Protein AF-A0A6A4Z6D9-F1 (afdb_monomer)

InterPro domains:
  IPR019026 Peptidase M64, IgA [PF09471] (122-211)
  IPR024079 Metallopeptidase, catalytic domain superfamily [G3DSA:3.40.390.10] (116-236)

Sequence (236 aa):
MLATAVLAAASGAALALDTYSTKVLRHTVLETCDLIQPLGLTQLHRGIQSPTDTLEESVPRQNKLSLAEIELNEPVGTQVFVQVFGGSEAAVATRLASLCPNGVRHKNLREAPAAAATIRKIVDSGDPKNRIDVVFMGDGYTASEQTRFFDDIQRLTNDMFTGNTFAQYLPLFNVWAAHVPSAQSGIGVGGQPRDTAFGLYRDGTELRGVYTTKPDVARSVCAQTGPNACDFPSLI

Mean predicted aligned error: 10.11 Å

Radius of gyration: 22.33 Å; Cα contacts (8 Å, |Δi|>4): 469; chains: 1; bounding box: 52×80×51 Å

Solvent-accessible surface area (backbone atoms only — not comparable to full-atom values): 13252 Å² total; per-residue (Å²): 137,86,82,81,82,78,81,79,79,78,80,72,76,77,74,83,71,62,21,24,32,33,29,31,42,34,28,70,83,78,58,43,26,35,51,74,40,73,79,41,83,47,66,70,49,90,89,46,86,42,54,73,30,68,49,78,49,76,44,60,55,81,81,68,92,43,71,66,57,54,71,64,61,68,64,85,57,44,40,27,38,37,38,36,34,9,27,27,68,66,36,31,51,54,51,49,45,71,76,23,79,81,43,74,41,77,62,79,66,64,81,41,77,64,62,78,58,55,73,46,76,79,37,86,49,72,62,37,74,78,35,48,18,36,29,40,32,52,47,13,36,26,70,91,36,50,68,59,52,54,53,51,51,52,50,52,52,45,68,60,36,72,42,86,88,38,39,86,50,47,68,45,31,29,35,34,41,38,43,37,64,11,85,33,74,48,68,16,51,65,65,41,57,40,67,27,62,32,23,37,20,16,63,48,94,60,91,84,58,79,45,64,78,31,62,55,42,51,52,44,42,37,56,70,68,39,85,59,34,50,73,42,73,40,80,86

Foldseek 3Di:
DDDDDDPDPPPPPLDQQWKWKFKWWAQPVVLATEGDGDIDTEARDPQERDQQDKDKDKDWDPDDPDPVSVVVVDDTRSIIMIMMMGSHSVNRVVVVCVSRVVDYHHDCPPLDPAQDKDKDWLADLDDLNQAAAAEEEEKQQAPVCVVVQVVVQNVVVCVQQVDPPCVVVSSRYIYMYIYGHFPHHDFAECCATDRMQFRWYYNHPDPPDIDTPRVSNQVSSLPVVDPSNRNHRDYD

Nearest PDB structures (foldseek):
  4df9-assembly3_F  TM=5.358E-01  e=1.462E-10  Bacteroides fragilis NCTC 9343
  4df9-assembly2_D  TM=4.986E-01  e=2.002E-10  Bacteroides fragilis NCTC 9343
  3p1v-assembly1_B  TM=4.874E-01  e=3.754E-10  Bacteroides ovatus ATCC 8483
  3p1v-assembly1_A  TM=4.875E-01  e=5.830E-10  Bacteroides ovatus ATCC 8483
  4df9-assembly3_E  TM=4.887E-01  e=4.828E-10  Bacteroides fragilis NCTC 9343

Structure (mmCIF, N/CA/C/O backbone):
data_AF-A0A6A4Z6D9-F1
#
_entry.id   AF-A0A6A4Z6D9-F1
#
loop_
_atom_site.group_PDB
_atom_site.id
_atom_site.type_symbol
_atom_site.label_atom_id
_atom_site.label_alt_id
_atom_site.label_comp_id
_atom_site.label_asym_id
_atom_site.label_entity_id
_atom_site.label_seq_id
_atom_site.pdbx_PDB_ins_code
_atom_site.Cartn_x
_atom_site.Cartn_y
_atom_site.Cartn_z
_atom_site.occupancy
_atom_site.B_iso_or_equiv
_atom_site.auth_seq_id
_atom_site.auth_comp_id
_atom_site.auth_asym_id
_atom_site.auth_atom_id
_atom_site.pdbx_PDB_model_num
ATOM 1 N N . MET A 1 1 ? 32.628 51.984 -27.069 1.00 38.22 1 MET A N 1
ATOM 2 C CA . MET A 1 1 ? 31.542 51.092 -27.525 1.00 38.22 1 MET A CA 1
ATOM 3 C C . MET A 1 1 ? 31.651 49.810 -26.707 1.00 38.22 1 MET A C 1
ATOM 5 O O . MET A 1 1 ? 32.463 48.959 -27.035 1.00 38.22 1 MET A O 1
ATOM 9 N N . LEU A 1 2 ? 30.968 49.744 -25.560 1.00 30.84 2 LEU A N 1
ATOM 10 C CA . LEU A 1 2 ? 30.912 48.532 -24.737 1.00 30.84 2 LEU A CA 1
ATOM 11 C C . LEU A 1 2 ? 29.797 47.638 -25.288 1.00 30.84 2 LEU A C 1
ATOM 13 O O . LEU A 1 2 ? 28.653 48.078 -25.359 1.00 30.84 2 LEU A O 1
ATOM 17 N N . ALA A 1 3 ? 30.137 46.417 -25.696 1.00 32.66 3 ALA A N 1
ATOM 18 C CA . ALA A 1 3 ? 29.166 45.397 -26.068 1.00 32.66 3 ALA A CA 1
ATOM 19 C C . ALA A 1 3 ? 28.799 44.592 -24.815 1.00 32.66 3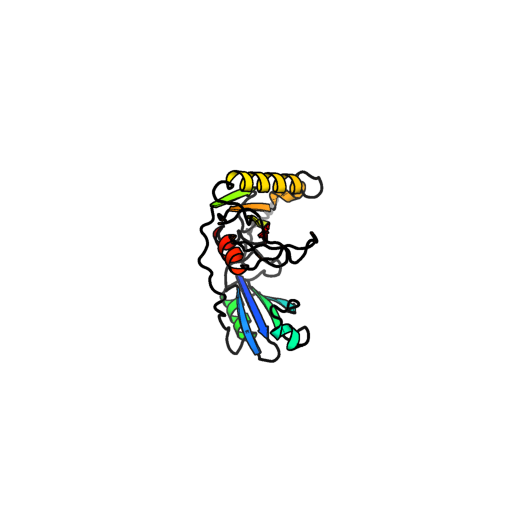 ALA A C 1
ATOM 21 O O . ALA A 1 3 ? 29.617 43.855 -24.267 1.00 32.66 3 ALA A O 1
ATOM 22 N N . THR A 1 4 ? 27.572 44.777 -24.341 1.00 31.62 4 THR A N 1
ATOM 23 C CA . THR A 1 4 ? 26.985 44.028 -23.231 1.00 31.62 4 THR A CA 1
ATOM 24 C C . THR A 1 4 ? 26.555 42.656 -23.747 1.00 31.62 4 THR A C 1
ATOM 26 O O . THR A 1 4 ? 25.636 42.559 -24.557 1.00 31.62 4 THR A O 1
ATOM 29 N N . ALA A 1 5 ? 27.223 41.588 -23.307 1.00 31.56 5 ALA A N 1
ATOM 30 C CA . ALA A 1 5 ? 26.787 40.223 -23.574 1.00 31.56 5 ALA A CA 1
ATOM 31 C C . ALA A 1 5 ? 25.631 39.877 -22.624 1.00 31.56 5 ALA A C 1
ATOM 33 O O . ALA A 1 5 ? 25.824 39.734 -21.418 1.00 31.56 5 ALA A O 1
ATOM 34 N N . VAL A 1 6 ? 24.420 39.773 -23.167 1.00 31.39 6 VAL A N 1
ATOM 35 C CA . VAL A 1 6 ? 23.255 39.250 -22.449 1.00 31.39 6 VAL A CA 1
ATOM 36 C C . VAL A 1 6 ? 23.346 37.725 -22.485 1.00 31.39 6 VAL A C 1
ATOM 38 O O . VAL A 1 6 ? 23.109 37.112 -23.524 1.00 31.39 6 VAL A O 1
ATOM 41 N N . LEU A 1 7 ? 23.712 37.103 -21.360 1.00 30.42 7 LEU A N 1
ATOM 42 C CA . LEU A 1 7 ? 23.521 35.666 -21.167 1.00 30.42 7 LEU A CA 1
ATOM 43 C C . LEU A 1 7 ? 22.026 35.417 -20.939 1.00 30.42 7 LEU A C 1
ATOM 45 O O . LEU A 1 7 ? 21.498 35.680 -19.859 1.00 30.42 7 LEU A O 1
ATOM 49 N N . ALA A 1 8 ? 21.337 34.915 -21.959 1.00 30.44 8 ALA A N 1
ATOM 50 C CA . ALA A 1 8 ? 20.013 34.340 -21.790 1.00 30.44 8 ALA A CA 1
ATOM 51 C C . ALA A 1 8 ? 20.165 32.987 -21.077 1.00 30.44 8 ALA A C 1
ATOM 53 O O . ALA A 1 8 ? 20.584 31.999 -21.679 1.00 30.44 8 ALA A O 1
ATOM 54 N N . ALA A 1 9 ? 19.853 32.945 -19.782 1.00 32.44 9 ALA A N 1
ATOM 55 C CA . ALA A 1 9 ? 19.652 31.692 -19.071 1.00 32.44 9 ALA A CA 1
ATOM 56 C C . ALA A 1 9 ? 18.355 31.060 -19.595 1.00 32.44 9 ALA A C 1
ATOM 58 O O . ALA A 1 9 ? 17.258 31.477 -19.229 1.00 32.44 9 ALA A O 1
ATOM 59 N N . ALA A 1 10 ? 18.480 30.083 -20.492 1.00 35.00 10 ALA A N 1
ATOM 60 C CA . ALA A 1 10 ? 17.364 29.232 -20.868 1.00 35.00 10 ALA A CA 1
ATOM 61 C C . ALA A 1 10 ? 17.011 28.356 -19.658 1.00 35.00 10 ALA A C 1
ATOM 63 O O . ALA A 1 10 ? 17.674 27.359 -19.376 1.00 35.00 10 ALA A O 1
ATOM 64 N N . SER A 1 11 ? 15.976 28.749 -18.920 1.00 39.06 11 SER A N 1
ATOM 65 C CA . SER A 1 11 ? 15.302 27.907 -17.939 1.00 39.06 11 SER A CA 1
ATOM 66 C C . SER A 1 11 ? 14.547 26.800 -18.676 1.00 39.06 11 SER A C 1
ATOM 68 O O . SER A 1 11 ? 13.340 26.870 -18.896 1.00 39.06 11 SER A O 1
ATOM 70 N N . GLY A 1 12 ? 15.274 25.763 -19.089 1.00 35.41 12 GLY A N 1
ATOM 71 C CA . GLY A 1 12 ? 14.667 24.493 -19.454 1.00 35.41 12 GLY A CA 1
ATOM 72 C C . GLY A 1 12 ? 14.055 23.890 -18.197 1.00 35.41 12 GLY A C 1
ATOM 73 O O . GLY A 1 12 ? 14.769 23.312 -17.381 1.00 35.41 12 GLY A O 1
ATOM 74 N N . ALA A 1 13 ? 12.747 24.056 -18.010 1.00 37.19 13 ALA A N 1
ATOM 75 C CA . ALA A 1 13 ? 12.005 23.225 -17.078 1.00 37.19 13 ALA A CA 1
ATOM 76 C C . ALA A 1 13 ? 12.203 21.775 -17.538 1.00 37.19 13 ALA A C 1
ATOM 78 O O . ALA A 1 13 ? 11.710 21.391 -18.599 1.00 37.19 13 ALA A O 1
ATOM 79 N N . ALA A 1 14 ? 12.990 20.998 -16.793 1.00 45.53 14 ALA A N 1
ATOM 80 C CA . ALA A 1 14 ? 13.060 19.562 -16.995 1.00 45.53 14 ALA A CA 1
ATOM 81 C C . ALA A 1 14 ? 11.639 19.033 -16.783 1.00 45.53 14 ALA A C 1
ATOM 83 O O . ALA A 1 14 ? 11.125 19.058 -15.665 1.00 45.53 14 ALA A O 1
ATOM 84 N N . LEU A 1 15 ? 10.968 18.654 -17.871 1.00 51.88 15 LEU A N 1
ATOM 85 C CA . LEU A 1 15 ? 9.691 17.963 -17.785 1.00 51.88 15 LEU A CA 1
ATOM 86 C C . LEU A 1 15 ? 9.939 16.709 -16.947 1.00 51.88 15 LEU A C 1
ATOM 88 O O . LEU A 1 15 ? 10.826 15.920 -17.273 1.00 51.88 15 LEU A O 1
ATOM 92 N N . ALA A 1 16 ? 9.215 16.579 -15.835 1.00 61.75 16 ALA A N 1
ATOM 93 C CA . ALA A 1 16 ? 9.283 15.389 -15.004 1.00 61.75 16 ALA A CA 1
ATOM 94 C C . ALA A 1 16 ? 8.925 14.188 -15.887 1.00 61.75 16 ALA A C 1
ATOM 96 O O . ALA A 1 16 ? 7.825 14.120 -16.431 1.00 61.75 16 ALA A O 1
ATOM 97 N N . LEU A 1 17 ? 9.894 13.301 -16.100 1.00 80.81 17 LEU A N 1
ATOM 98 C CA . LEU A 1 17 ? 9.706 12.102 -16.898 1.00 80.81 17 LEU A CA 1
ATOM 99 C C . LEU A 1 17 ? 8.892 11.106 -16.072 1.00 80.81 17 LEU A C 1
ATOM 101 O O . LEU A 1 17 ? 9.345 10.684 -15.009 1.00 80.81 17 LEU A O 1
ATOM 105 N N . ASP A 1 18 ? 7.712 10.727 -16.554 1.00 87.38 18 ASP A N 1
ATOM 106 C CA . ASP A 1 18 ? 6.917 9.686 -15.907 1.00 87.38 18 ASP A CA 1
ATOM 107 C C . ASP A 1 18 ? 7.710 8.372 -15.850 1.00 87.38 18 ASP A C 1
ATOM 109 O O . ASP A 1 18 ? 8.374 7.971 -16.808 1.00 87.38 18 ASP A O 1
ATOM 113 N N . THR A 1 19 ? 7.635 7.692 -14.709 1.00 90.75 19 THR A N 1
ATOM 114 C CA . THR A 1 19 ? 8.230 6.367 -14.537 1.00 90.75 19 THR A CA 1
ATOM 115 C C . THR A 1 19 ? 7.128 5.321 -14.587 1.00 90.75 19 THR A C 1
ATOM 117 O O . THR A 1 19 ? 6.104 5.433 -13.913 1.00 90.75 19 THR A O 1
ATOM 120 N N . TYR A 1 20 ? 7.360 4.278 -15.371 1.00 93.12 20 TYR A N 1
ATOM 121 C CA . TYR A 1 20 ? 6.483 3.123 -15.488 1.00 93.12 20 TYR A CA 1
ATOM 122 C C . TYR A 1 20 ? 7.151 1.925 -14.844 1.00 93.12 20 TYR A C 1
ATOM 124 O O . TYR A 1 20 ? 8.378 1.802 -14.868 1.00 93.12 20 TYR A O 1
ATOM 132 N N . SER A 1 21 ? 6.356 1.023 -14.276 1.00 94.19 21 SER A N 1
ATOM 133 C CA . SER A 1 21 ? 6.906 -0.227 -13.780 1.00 94.19 21 SER A CA 1
ATOM 134 C C . SER A 1 21 ? 5.942 -1.397 -13.849 1.00 94.19 21 SER A C 1
ATOM 136 O O . SER A 1 21 ? 4.729 -1.227 -13.937 1.00 94.19 21 SER A O 1
ATOM 138 N N . THR A 1 22 ? 6.512 -2.596 -13.816 1.00 94.12 22 THR A N 1
ATOM 139 C CA . THR A 1 22 ? 5.798 -3.871 -13.742 1.00 94.12 22 THR A CA 1
ATOM 140 C C . THR A 1 22 ? 6.577 -4.818 -12.839 1.00 94.12 22 THR A C 1
ATOM 142 O O . THR A 1 22 ? 7.812 -4.787 -12.814 1.00 94.12 22 THR A O 1
ATOM 145 N N . LYS A 1 23 ? 5.865 -5.695 -12.125 1.00 93.38 23 LYS A N 1
ATOM 146 C CA . LYS A 1 23 ? 6.481 -6.697 -11.247 1.00 93.38 23 LYS A CA 1
ATOM 147 C C . LYS A 1 23 ? 6.094 -8.097 -11.657 1.00 93.38 23 LYS A C 1
ATOM 149 O O . LYS A 1 23 ? 4.905 -8.394 -11.786 1.00 93.38 23 LYS A O 1
ATOM 154 N N . VAL A 1 24 ? 7.081 -8.978 -11.756 1.00 93.56 24 VAL A N 1
ATOM 155 C CA . VAL A 1 24 ? 6.861 -10.407 -11.984 1.00 93.56 24 VAL A CA 1
ATOM 156 C C . VAL A 1 24 ? 7.601 -11.257 -10.963 1.00 93.56 24 VAL A C 1
ATOM 158 O O . VAL A 1 24 ? 8.667 -10.892 -10.470 1.00 93.56 24 VAL A O 1
ATOM 161 N N . LEU A 1 25 ? 7.032 -12.414 -10.649 1.00 91.81 25 LEU A N 1
ATOM 162 C CA . LEU A 1 25 ? 7.731 -13.498 -9.981 1.00 91.81 25 LEU A CA 1
ATOM 163 C C . LEU A 1 25 ? 8.282 -14.425 -11.062 1.00 91.81 25 LEU A C 1
ATOM 165 O O . LEU A 1 25 ? 7.522 -15.126 -11.730 1.00 91.81 25 LEU A O 1
ATOM 169 N N . ARG A 1 26 ? 9.600 -14.414 -11.242 1.00 91.75 26 ARG A N 1
ATOM 170 C CA . ARG A 1 26 ? 10.301 -15.257 -12.208 1.00 91.75 26 ARG A CA 1
ATOM 171 C C . ARG A 1 26 ? 10.833 -16.502 -11.517 1.00 91.75 26 ARG A C 1
ATOM 173 O O . ARG A 1 26 ? 11.542 -16.412 -10.517 1.00 91.75 26 ARG A O 1
ATOM 180 N N . HIS A 1 27 ? 10.531 -17.660 -12.083 1.00 90.19 27 HIS A N 1
ATOM 181 C CA . HIS A 1 27 ? 11.134 -18.924 -11.697 1.00 90.19 27 HIS A CA 1
ATOM 182 C C . HIS A 1 27 ? 12.331 -19.195 -12.609 1.00 90.19 27 HIS A C 1
ATOM 184 O O . HIS A 1 27 ? 12.167 -19.366 -13.813 1.00 90.19 27 HIS A O 1
ATOM 190 N N . THR A 1 28 ? 13.541 -19.228 -12.059 1.00 83.56 28 THR A N 1
ATOM 191 C CA . THR A 1 28 ? 14.778 -19.323 -12.851 1.00 83.56 28 THR A CA 1
ATOM 192 C C . THR A 1 28 ? 14.969 -20.698 -13.485 1.00 83.56 28 THR A C 1
ATOM 194 O O . THR A 1 28 ? 15.517 -20.784 -14.574 1.00 83.56 28 THR A O 1
ATOM 197 N N . VAL A 1 29 ? 14.477 -21.758 -12.835 1.00 84.44 29 VAL A N 1
ATOM 198 C CA . VAL A 1 29 ? 14.585 -23.144 -13.335 1.00 84.44 29 VAL A CA 1
ATOM 199 C C . VAL A 1 29 ? 13.492 -23.508 -14.347 1.00 84.44 29 VAL A C 1
ATOM 201 O O . VAL A 1 29 ? 13.776 -24.158 -15.343 1.00 84.44 29 VAL A O 1
ATOM 204 N N . LEU A 1 30 ? 12.242 -23.107 -14.098 1.00 85.75 30 LEU A N 1
ATOM 205 C CA . LEU A 1 30 ? 11.096 -23.428 -14.959 1.00 85.75 30 LEU A CA 1
ATOM 206 C C . LEU A 1 30 ? 10.863 -22.381 -16.057 1.00 85.75 30 LEU A C 1
ATOM 208 O O . LEU A 1 30 ? 9.962 -22.545 -16.871 1.00 85.75 30 LEU A O 1
ATOM 212 N N . GLU A 1 31 ? 11.620 -21.280 -16.034 1.00 86.25 31 GLU A N 1
ATOM 213 C CA . GLU A 1 31 ? 11.482 -20.133 -16.942 1.00 86.25 31 GLU A CA 1
ATOM 214 C C . GLU A 1 31 ? 10.052 -19.573 -17.037 1.00 86.25 31 GLU A C 1
ATOM 216 O O . GLU A 1 31 ? 9.639 -19.013 -18.055 1.00 86.25 31 GLU A O 1
ATOM 221 N N . THR A 1 32 ? 9.278 -19.710 -15.959 1.00 90.69 32 THR A N 1
ATOM 222 C CA . THR A 1 32 ? 7.923 -19.163 -15.859 1.00 90.69 32 THR A CA 1
ATOM 223 C C . THR A 1 32 ? 7.945 -17.798 -15.191 1.00 90.69 32 THR A C 1
ATOM 225 O O . THR A 1 32 ? 8.631 -17.616 -14.183 1.00 90.69 32 THR A O 1
ATOM 228 N N . CYS A 1 33 ? 7.125 -16.873 -15.683 1.00 93.19 33 CYS A N 1
ATOM 229 C CA . CYS A 1 33 ? 6.883 -15.583 -15.048 1.00 93.19 33 CYS A CA 1
ATOM 230 C C . CYS A 1 33 ? 5.416 -15.454 -14.647 1.00 93.19 33 CYS A C 1
ATOM 232 O O . CYS A 1 33 ? 4.541 -15.583 -15.499 1.00 93.19 33 CYS A O 1
ATOM 234 N N . ASP A 1 34 ? 5.148 -15.160 -13.379 1.00 91.44 34 ASP A N 1
ATOM 235 C CA . ASP A 1 34 ? 3.809 -14.827 -12.893 1.00 91.44 34 ASP A CA 1
ATOM 236 C C . ASP A 1 34 ? 3.707 -13.314 -12.647 1.00 91.44 34 ASP A C 1
ATOM 238 O O . ASP A 1 34 ? 4.583 -12.729 -12.006 1.00 91.44 34 ASP A O 1
ATOM 242 N N . LEU A 1 35 ? 2.643 -12.672 -13.133 1.00 90.50 35 LEU A N 1
ATOM 243 C CA . LEU A 1 35 ? 2.398 -11.250 -12.898 1.00 90.50 35 LEU A CA 1
ATOM 244 C C . LEU A 1 35 ? 2.076 -11.004 -11.423 1.00 90.50 35 LEU A C 1
ATOM 246 O O . LEU A 1 35 ? 1.190 -11.647 -10.862 1.00 90.50 35 LEU A O 1
ATOM 250 N N . ILE A 1 36 ? 2.777 -10.046 -10.821 1.00 87.12 36 ILE A N 1
ATOM 251 C CA . ILE A 1 36 ? 2.538 -9.592 -9.446 1.00 87.12 36 ILE A CA 1
ATOM 252 C C . ILE A 1 36 ? 1.923 -8.194 -9.438 1.00 87.12 36 ILE A C 1
ATOM 254 O O . ILE A 1 36 ? 0.994 -7.943 -8.679 1.00 87.12 36 ILE A O 1
ATOM 258 N N . GLN A 1 37 ? 2.424 -7.299 -10.288 1.00 85.69 37 GLN A N 1
ATOM 259 C CA . GLN A 1 37 ? 1.883 -5.955 -10.472 1.00 85.69 37 GLN A CA 1
ATOM 260 C C . GLN A 1 37 ? 1.828 -5.661 -11.972 1.00 85.69 37 GLN A C 1
ATOM 262 O O . GLN A 1 37 ? 2.865 -5.819 -12.628 1.00 85.69 37 GLN A O 1
ATOM 267 N N . PRO A 1 38 ? 0.660 -5.265 -12.517 1.00 88.81 38 PRO A N 1
ATOM 268 C CA . PRO A 1 38 ? 0.532 -4.911 -13.925 1.00 88.81 38 PRO A CA 1
ATOM 269 C C . PRO A 1 38 ? 1.381 -3.688 -14.268 1.00 88.81 38 PRO A C 1
ATOM 271 O O . PRO A 1 38 ? 1.708 -2.880 -13.397 1.00 88.81 38 PRO A O 1
ATOM 274 N N . LEU A 1 39 ? 1.709 -3.557 -15.554 1.00 90.88 39 LEU A N 1
ATOM 275 C CA . LEU A 1 39 ? 2.360 -2.365 -16.076 1.00 90.88 39 LEU A CA 1
ATOM 276 C C . LEU A 1 39 ? 1.493 -1.137 -15.795 1.00 90.88 39 LEU A C 1
ATOM 278 O O . LEU A 1 39 ? 0.318 -1.105 -16.159 1.00 90.88 39 LEU A O 1
ATOM 282 N N . GLY A 1 40 ? 2.089 -0.131 -15.171 1.00 88.38 40 GLY A N 1
ATOM 283 C CA . GLY A 1 40 ? 1.428 1.139 -14.920 1.00 88.38 40 GLY A CA 1
ATOM 284 C C . GLY A 1 40 ? 2.400 2.219 -14.474 1.00 88.38 40 GLY A C 1
ATOM 285 O O . GLY A 1 40 ? 3.596 1.973 -14.290 1.00 88.38 40 GLY A O 1
ATOM 286 N N . LEU A 1 41 ? 1.856 3.421 -14.304 1.00 87.69 41 LEU A N 1
ATOM 287 C CA . LEU A 1 41 ? 2.553 4.547 -13.690 1.00 87.69 41 LEU A CA 1
ATOM 288 C C . LEU A 1 41 ? 2.974 4.195 -12.260 1.00 87.69 41 LEU A C 1
ATOM 290 O O . LEU A 1 41 ? 2.244 3.527 -11.528 1.00 87.69 41 LEU A O 1
ATOM 294 N N . THR A 1 42 ? 4.159 4.651 -11.876 1.00 85.88 42 THR A N 1
ATOM 295 C CA . THR A 1 42 ? 4.717 4.484 -10.535 1.00 85.88 42 THR A CA 1
ATOM 296 C C . THR A 1 42 ? 5.434 5.761 -10.103 1.00 85.88 42 THR A C 1
ATOM 298 O O . THR A 1 42 ? 5.630 6.681 -10.899 1.00 85.88 42 THR A O 1
ATOM 301 N N . GLN A 1 43 ? 5.868 5.795 -8.844 1.00 81.94 43 GLN A N 1
ATOM 302 C CA . GLN A 1 43 ? 6.735 6.843 -8.313 1.00 81.94 43 GLN A CA 1
ATOM 303 C C . GLN A 1 43 ? 7.996 7.039 -9.167 1.00 81.94 43 GLN A C 1
ATOM 305 O O . GLN A 1 43 ? 8.548 6.088 -9.731 1.00 81.94 43 GLN A O 1
ATOM 310 N N . LEU A 1 44 ? 8.467 8.287 -9.221 1.00 86.00 44 LEU A N 1
ATOM 311 C CA . LEU A 1 44 ? 9.662 8.665 -9.972 1.00 86.00 44 LEU A CA 1
ATOM 312 C C . LEU A 1 44 ? 10.886 7.883 -9.489 1.00 86.00 44 LEU A C 1
ATOM 314 O O . LEU A 1 44 ? 11.263 7.946 -8.317 1.00 86.00 44 LEU A O 1
ATOM 318 N N . HIS A 1 45 ? 11.558 7.197 -10.412 1.00 86.12 45 HIS A N 1
ATOM 319 C CA . HIS A 1 45 ? 12.769 6.452 -10.096 1.00 86.12 45 HIS A CA 1
ATOM 320 C C . HIS A 1 45 ? 14.010 7.222 -10.561 1.00 86.12 45 HIS A C 1
ATOM 322 O O . HIS A 1 45 ? 14.200 7.444 -11.753 1.00 86.12 45 HIS A O 1
ATOM 328 N N . ARG A 1 46 ? 14.910 7.583 -9.630 1.00 86.75 46 ARG A N 1
ATOM 329 C CA . ARG A 1 46 ? 16.118 8.401 -9.911 1.00 86.75 46 ARG A CA 1
ATOM 330 C C . ARG A 1 46 ? 16.978 7.857 -11.061 1.00 86.75 46 ARG A C 1
ATOM 332 O O . ARG A 1 46 ? 17.643 8.625 -11.751 1.00 86.75 46 ARG A O 1
ATOM 339 N N . GLY A 1 47 ? 17.006 6.537 -11.222 1.00 87.06 47 GLY A N 1
ATOM 340 C CA . GLY A 1 47 ? 17.770 5.862 -12.273 1.00 87.06 47 GLY A CA 1
ATOM 341 C C . GLY A 1 47 ? 17.188 5.980 -13.687 1.00 87.06 47 GLY A C 1
ATOM 342 O O . GLY A 1 47 ? 17.842 5.527 -14.615 1.00 87.06 47 GLY A O 1
ATOM 343 N N . ILE A 1 48 ? 15.991 6.551 -13.859 1.00 91.62 48 ILE A N 1
ATOM 344 C CA . ILE A 1 48 ? 15.322 6.713 -15.155 1.00 91.62 48 ILE A CA 1
ATOM 345 C C . ILE A 1 48 ? 15.386 8.191 -15.553 1.00 91.62 48 ILE A C 1
ATOM 347 O O . ILE A 1 48 ? 14.754 9.039 -14.927 1.00 91.62 48 ILE A O 1
ATOM 351 N N . GLN A 1 49 ? 16.180 8.509 -16.574 1.00 90.19 49 GLN A N 1
ATOM 352 C CA . GLN A 1 49 ? 16.422 9.880 -17.041 1.00 90.19 49 GLN A CA 1
ATOM 353 C C . GLN A 1 49 ? 15.934 10.106 -18.475 1.00 90.19 49 GLN A C 1
ATOM 355 O O . GLN A 1 49 ? 15.697 11.247 -18.871 1.00 90.19 49 GLN A O 1
ATOM 360 N N . SER A 1 50 ? 15.759 9.034 -19.247 1.00 89.88 50 SER A N 1
ATOM 361 C CA . SER A 1 50 ? 15.263 9.058 -20.619 1.00 89.88 50 SER A CA 1
ATOM 362 C C . SER A 1 50 ? 14.084 8.093 -20.825 1.00 89.88 50 SER A C 1
ATOM 364 O O . SER A 1 50 ? 13.981 7.085 -20.122 1.00 89.88 50 SER A O 1
ATOM 366 N N . PRO A 1 51 ? 13.207 8.331 -21.824 1.00 91.12 51 PRO A N 1
ATOM 367 C CA . PRO A 1 51 ? 12.098 7.426 -22.152 1.00 91.12 51 PRO A CA 1
ATOM 368 C C . PRO A 1 51 ? 12.519 5.995 -22.517 1.00 91.12 51 PRO A C 1
ATOM 370 O O . PRO A 1 51 ? 11.697 5.078 -22.485 1.00 91.12 51 PRO A O 1
ATOM 373 N N . THR A 1 52 ? 13.785 5.809 -22.894 1.00 92.19 52 THR A N 1
ATOM 374 C CA . THR A 1 52 ? 14.374 4.518 -23.267 1.00 92.19 52 THR A CA 1
ATOM 375 C C . THR A 1 52 ? 15.106 3.834 -22.120 1.00 92.19 52 THR A C 1
ATOM 377 O O . THR A 1 52 ? 15.475 2.670 -22.260 1.00 92.19 52 THR A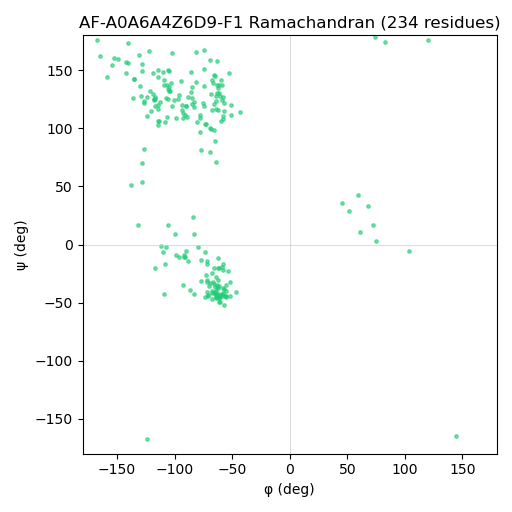 O 1
ATOM 380 N N . ASP A 1 53 ? 15.326 4.529 -21.001 1.00 93.19 53 ASP A N 1
ATOM 381 C CA . ASP A 1 53 ? 16.014 3.947 -19.856 1.00 93.19 53 ASP A CA 1
ATOM 382 C C . ASP A 1 53 ? 15.150 2.857 -19.232 1.00 93.19 53 ASP A C 1
ATOM 384 O O . ASP A 1 53 ? 13.930 2.996 -19.103 1.00 93.19 53 ASP A O 1
ATOM 388 N N . THR A 1 54 ? 15.811 1.785 -18.804 1.00 95.00 54 THR A N 1
ATOM 389 C CA . THR A 1 54 ? 15.199 0.705 -18.036 1.00 95.00 54 THR A CA 1
ATOM 390 C C . THR A 1 54 ? 16.105 0.318 -16.883 1.00 95.00 54 THR A C 1
ATOM 392 O O . THR A 1 54 ? 17.323 0.263 -17.052 1.00 95.00 54 THR A O 1
ATOM 395 N N . LEU A 1 55 ? 15.517 -0.009 -15.739 1.00 95.06 55 LEU A N 1
ATOM 396 C CA . LEU A 1 55 ? 16.239 -0.474 -14.562 1.00 95.06 55 LEU A CA 1
ATOM 397 C C . LEU A 1 55 ? 15.527 -1.679 -13.956 1.00 95.06 55 LEU A C 1
ATOM 399 O O . LEU A 1 55 ? 14.300 -1.740 -13.940 1.00 95.06 55 LEU A O 1
ATOM 403 N N . GLU A 1 56 ? 16.305 -2.637 -13.464 1.00 94.19 56 GLU A N 1
ATOM 404 C CA . GLU A 1 56 ? 15.792 -3.865 -12.873 1.00 94.19 56 GLU A CA 1
ATOM 405 C C . GLU A 1 56 ? 16.209 -3.975 -11.421 1.00 94.19 56 GLU A C 1
ATOM 407 O O . GLU A 1 56 ? 17.393 -3.900 -11.094 1.00 94.19 56 GLU A O 1
ATOM 412 N N . GLU A 1 57 ? 15.236 -4.245 -10.566 1.00 93.31 57 GLU A N 1
ATOM 413 C CA . GLU A 1 57 ? 15.483 -4.633 -9.188 1.00 93.31 57 GLU A CA 1
ATOM 414 C C . GLU A 1 57 ? 15.043 -6.078 -9.003 1.00 93.31 57 GLU A C 1
ATOM 416 O O . GLU A 1 57 ? 13.898 -6.444 -9.274 1.00 93.31 57 GLU A O 1
ATOM 421 N N . SER A 1 58 ? 15.976 -6.919 -8.564 1.00 91.81 58 SER A N 1
ATOM 422 C CA . SER A 1 58 ? 15.745 -8.346 -8.365 1.00 91.81 58 SER A CA 1
ATOM 423 C C . SER A 1 58 ? 15.931 -8.711 -6.903 1.00 91.81 58 SER A C 1
ATOM 425 O O . SER A 1 58 ? 16.995 -8.478 -6.332 1.00 91.81 58 SER A O 1
ATOM 427 N N . VAL A 1 59 ? 14.909 -9.319 -6.305 1.00 90.19 59 VAL A N 1
ATOM 428 C CA . VAL A 1 59 ? 14.934 -9.758 -4.906 1.00 90.19 59 VAL A CA 1
ATOM 429 C C . VAL A 1 59 ? 14.562 -11.240 -4.838 1.00 90.19 59 VAL A C 1
ATOM 431 O O . VAL A 1 59 ? 13.477 -11.614 -5.296 1.00 90.19 59 VAL A O 1
ATOM 434 N N . PRO A 1 60 ? 15.422 -12.115 -4.282 1.00 87.19 60 PRO A N 1
ATOM 435 C CA . PRO A 1 60 ? 15.085 -13.523 -4.124 1.00 87.19 60 PRO A CA 1
ATOM 436 C C . PRO A 1 60 ? 13.893 -13.675 -3.174 1.00 87.19 60 PRO A C 1
ATOM 438 O O . PRO A 1 60 ? 13.820 -13.023 -2.130 1.00 87.19 60 PRO A O 1
ATOM 441 N N . ARG A 1 61 ? 12.947 -14.550 -3.521 1.00 81.88 61 ARG A N 1
ATOM 442 C CA . ARG A 1 61 ? 11.790 -14.836 -2.670 1.00 81.88 61 ARG A CA 1
ATOM 443 C C . ARG A 1 61 ? 12.263 -15.552 -1.404 1.00 81.88 61 ARG A C 1
ATOM 445 O O . ARG A 1 61 ? 12.757 -16.673 -1.470 1.00 81.88 61 ARG A O 1
ATOM 452 N N . GLN A 1 62 ? 12.086 -14.902 -0.255 1.00 75.00 62 GLN A N 1
ATOM 453 C CA . GLN A 1 62 ? 12.429 -15.471 1.054 1.00 75.00 62 GLN A CA 1
ATOM 454 C C . GLN A 1 62 ? 11.241 -16.186 1.715 1.00 75.00 62 GLN A C 1
ATOM 456 O O . GLN A 1 62 ? 11.420 -17.217 2.356 1.00 75.00 62 GLN A O 1
ATOM 461 N N . ASN A 1 63 ? 10.017 -15.684 1.517 1.00 70.62 63 ASN A N 1
ATOM 462 C CA . ASN A 1 63 ? 8.821 -16.231 2.160 1.00 70.62 63 ASN A CA 1
ATOM 463 C C . ASN A 1 63 ? 8.166 -17.326 1.308 1.00 70.62 63 ASN A C 1
ATOM 465 O O . ASN A 1 63 ? 7.690 -17.068 0.195 1.00 70.62 63 ASN A O 1
ATOM 469 N N . LYS A 1 64 ? 8.086 -18.535 1.868 1.00 66.75 64 LYS A N 1
ATOM 470 C CA . LYS A 1 64 ? 7.290 -19.652 1.342 1.00 66.75 64 LYS A CA 1
ATOM 471 C C . LYS A 1 64 ? 5.877 -19.558 1.935 1.00 66.75 64 LYS A C 1
ATOM 473 O O . LYS A 1 64 ? 5.725 -19.381 3.137 1.00 66.75 64 LYS A O 1
ATOM 478 N N . LEU A 1 65 ? 4.856 -19.574 1.081 1.00 59.06 65 LEU A N 1
ATOM 479 C CA . LEU A 1 65 ? 3.452 -19.284 1.409 1.00 59.06 65 LEU A CA 1
ATOM 480 C C . LEU A 1 65 ? 2.670 -20.528 1.857 1.00 59.06 65 LEU A C 1
ATOM 482 O O . LEU A 1 65 ? 1.573 -20.384 2.390 1.00 59.06 65 LEU A O 1
ATOM 486 N N . SER A 1 66 ? 3.192 -21.740 1.640 1.00 59.50 66 SER A N 1
ATOM 487 C CA . SER A 1 66 ? 2.516 -22.981 2.038 1.00 59.50 66 SER A CA 1
ATOM 488 C C . SER A 1 66 ? 3.475 -24.025 2.604 1.00 59.50 66 SER A C 1
ATOM 490 O O . SER A 1 66 ? 4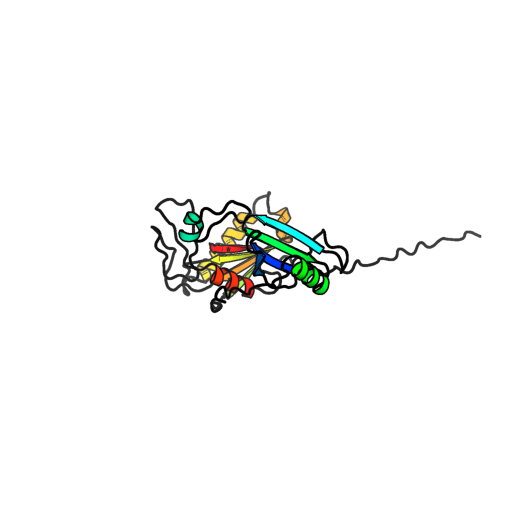.659 -24.042 2.270 1.00 59.50 66 SER A O 1
ATOM 492 N N . LEU A 1 67 ? 2.936 -24.935 3.420 1.00 62.41 67 LEU A N 1
ATOM 493 C CA . LEU A 1 67 ? 3.667 -26.104 3.918 1.00 62.41 67 LEU A CA 1
ATOM 494 C C . LEU A 1 67 ? 4.208 -26.959 2.765 1.00 62.41 67 LEU A C 1
ATOM 496 O O . LEU A 1 67 ? 5.360 -27.368 2.816 1.00 62.41 67 LEU A O 1
ATOM 500 N N . ALA A 1 68 ? 3.440 -27.111 1.682 1.00 65.00 68 ALA A N 1
ATOM 501 C CA . ALA A 1 68 ? 3.885 -27.816 0.482 1.00 65.00 68 ALA A CA 1
ATOM 502 C C . ALA A 1 68 ? 5.127 -27.160 -0.156 1.00 65.00 68 ALA A C 1
ATOM 504 O O . ALA A 1 68 ? 6.074 -27.850 -0.518 1.00 65.00 68 ALA A O 1
ATOM 505 N N . GLU A 1 69 ? 5.168 -25.823 -0.255 1.00 63.38 69 GLU A N 1
ATOM 506 C CA . GLU A 1 69 ? 6.351 -25.093 -0.752 1.00 63.38 69 GLU A CA 1
ATOM 507 C C . GLU A 1 69 ? 7.566 -25.239 0.186 1.00 63.38 69 GLU A C 1
ATOM 509 O O . GLU A 1 69 ? 8.715 -25.256 -0.269 1.00 63.38 69 GLU A O 1
ATOM 514 N N . ILE A 1 70 ? 7.333 -25.326 1.501 1.00 62.53 70 ILE A N 1
ATOM 515 C CA . ILE A 1 70 ? 8.387 -25.574 2.495 1.00 62.53 70 ILE A CA 1
ATOM 516 C C . ILE A 1 70 ? 8.949 -26.990 2.317 1.00 62.53 70 ILE A C 1
ATOM 518 O O . ILE A 1 70 ? 10.167 -27.141 2.225 1.00 62.53 70 ILE A O 1
ATOM 522 N N . GLU A 1 71 ? 8.077 -27.991 2.189 1.00 69.00 71 GLU A N 1
ATOM 523 C CA . GLU A 1 71 ? 8.425 -29.404 1.979 1.00 69.00 71 GLU A CA 1
ATOM 524 C C . GLU A 1 71 ? 9.166 -29.648 0.662 1.00 69.00 71 GLU A C 1
ATOM 526 O O . GLU A 1 71 ? 10.096 -30.451 0.622 1.00 69.00 71 GLU A O 1
ATOM 531 N N . LEU A 1 72 ? 8.823 -28.900 -0.393 1.00 69.06 72 LEU A N 1
ATOM 532 C CA . LEU A 1 72 ? 9.523 -28.909 -1.682 1.00 69.06 72 LEU A CA 1
ATOM 533 C C . LEU A 1 72 ? 11.017 -28.551 -1.563 1.00 69.06 72 LEU A C 1
ATOM 535 O O . LEU A 1 72 ? 11.776 -28.823 -2.488 1.00 69.06 72 LEU A O 1
ATOM 539 N N . ASN A 1 73 ? 11.442 -27.948 -0.443 1.00 65.31 7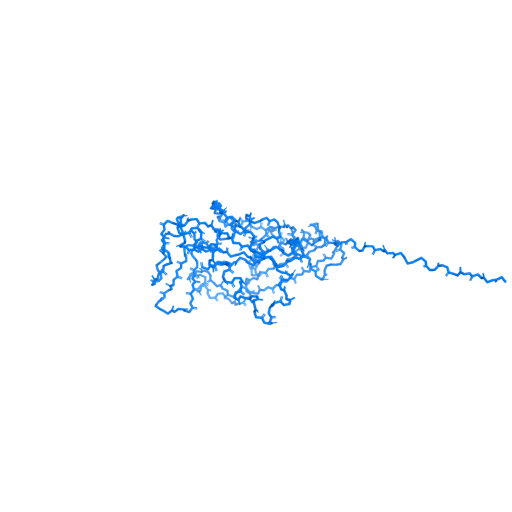3 ASN A N 1
ATOM 540 C CA . ASN A 1 73 ? 12.830 -27.601 -0.125 1.00 65.31 73 ASN A CA 1
ATOM 541 C C . ASN A 1 73 ? 13.597 -26.946 -1.292 1.00 65.31 73 ASN A C 1
ATOM 543 O O . ASN A 1 73 ? 14.791 -27.174 -1.479 1.00 65.31 73 ASN A O 1
ATOM 547 N N . GLU A 1 74 ? 12.908 -26.119 -2.089 1.00 66.56 74 GLU A N 1
ATOM 548 C CA . GLU A 1 74 ? 13.560 -25.392 -3.178 1.00 66.56 74 GLU A CA 1
ATOM 549 C C . GLU A 1 74 ? 14.644 -24.460 -2.618 1.00 66.56 74 GLU A C 1
ATOM 551 O O . GLU A 1 74 ? 14.392 -23.793 -1.598 1.00 66.56 74 GLU A O 1
ATOM 556 N N . PRO A 1 75 ? 15.825 -24.396 -3.264 1.00 66.19 75 PRO A N 1
ATOM 557 C CA . PRO A 1 75 ? 16.898 -23.521 -2.832 1.00 66.19 75 PRO A CA 1
ATOM 558 C C . PRO A 1 75 ? 16.495 -22.049 -2.977 1.00 66.19 75 PRO A C 1
ATOM 560 O O . PRO A 1 75 ? 15.780 -21.640 -3.896 1.00 66.19 75 PRO A O 1
ATOM 563 N N . VAL A 1 76 ? 16.974 -21.224 -2.046 1.00 64.31 76 VAL A N 1
ATOM 564 C CA . VAL A 1 76 ? 16.750 -19.774 -2.079 1.00 64.31 76 VAL A CA 1
ATOM 565 C C . VAL A 1 76 ? 17.350 -19.208 -3.370 1.00 64.31 76 VAL A C 1
ATOM 567 O O . VAL A 1 76 ? 18.515 -19.451 -3.672 1.00 64.31 76 VAL A O 1
ATOM 570 N N . GLY A 1 77 ? 16.553 -18.451 -4.129 1.00 68.12 77 GLY A N 1
ATOM 571 C CA . GLY A 1 77 ? 16.957 -17.876 -5.420 1.00 68.12 77 GLY A CA 1
ATOM 572 C C . GLY A 1 77 ? 16.400 -18.593 -6.656 1.00 68.12 77 GLY A C 1
ATOM 573 O O . GLY A 1 77 ? 16.533 -18.078 -7.764 1.00 68.12 77 GLY A O 1
ATOM 574 N N . THR A 1 78 ? 15.706 -19.723 -6.492 1.00 82.69 78 THR A N 1
ATOM 575 C CA . THR A 1 78 ? 14.958 -20.356 -7.593 1.00 82.69 78 THR A CA 1
ATOM 576 C C . THR A 1 78 ? 13.777 -19.500 -8.059 1.00 82.69 78 THR A C 1
ATOM 578 O O . THR A 1 78 ? 13.449 -19.471 -9.245 1.00 82.69 78 THR A O 1
ATOM 581 N N . GLN A 1 79 ? 13.171 -18.749 -7.141 1.00 86.75 79 GLN A N 1
ATOM 582 C CA . GLN A 1 79 ? 12.118 -17.784 -7.431 1.00 86.75 79 GLN A CA 1
ATOM 583 C C . GLN A 1 79 ? 12.590 -16.379 -7.057 1.00 86.75 79 GLN A C 1
ATOM 585 O O . GLN A 1 79 ? 13.033 -16.139 -5.931 1.00 86.75 79 GLN A O 1
ATOM 590 N N . VAL A 1 80 ? 12.498 -15.450 -8.004 1.00 91.00 80 VAL A N 1
ATOM 591 C CA . VAL A 1 80 ? 13.002 -14.080 -7.871 1.00 91.00 80 VAL A CA 1
ATOM 592 C C . VAL A 1 80 ? 11.899 -13.108 -8.260 1.00 91.00 80 VAL A C 1
ATOM 594 O O . VAL A 1 80 ? 11.311 -13.219 -9.336 1.00 91.00 80 VAL A O 1
ATOM 597 N N . PHE A 1 81 ? 11.611 -12.148 -7.386 1.00 91.31 81 PHE A N 1
ATOM 598 C CA . PHE A 1 81 ? 10.800 -10.997 -7.755 1.00 91.31 81 PHE A CA 1
ATOM 599 C C . PHE A 1 81 ? 11.652 -10.060 -8.594 1.00 91.31 81 PHE A C 1
ATOM 601 O O . PHE A 1 81 ? 12.684 -9.597 -8.116 1.00 91.31 81 PHE A O 1
ATOM 608 N N . VAL A 1 82 ? 11.209 -9.775 -9.813 1.00 94.44 82 VAL A N 1
ATOM 609 C CA . VAL A 1 82 ? 11.855 -8.814 -10.703 1.00 94.44 82 VAL A CA 1
ATOM 610 C C . VAL A 1 82 ? 10.895 -7.651 -10.912 1.00 94.44 82 VAL A C 1
ATOM 612 O O . VAL A 1 82 ? 9.792 -7.834 -11.433 1.00 94.44 82 VAL A O 1
ATOM 615 N N . GLN A 1 83 ? 11.305 -6.468 -10.465 1.00 94.69 83 GLN A N 1
ATOM 616 C CA . GLN A 1 83 ? 10.655 -5.204 -10.784 1.00 94.69 83 GLN A CA 1
ATOM 617 C C . GLN A 1 83 ? 11.406 -4.565 -11.946 1.00 94.69 83 GLN A C 1
ATOM 619 O O . GLN A 1 83 ? 12.615 -4.354 -11.856 1.00 94.69 83 GLN A O 1
ATOM 624 N N . VAL A 1 84 ? 10.692 -4.247 -13.020 1.00 95.81 84 VAL A N 1
ATOM 625 C CA . VAL A 1 84 ? 11.242 -3.491 -14.146 1.00 95.81 84 VAL A CA 1
ATOM 626 C C . VAL A 1 84 ? 10.685 -2.082 -14.080 1.00 95.81 84 VAL A C 1
ATOM 628 O O . VAL A 1 84 ? 9.468 -1.913 -14.071 1.00 95.81 84 VAL A O 1
ATOM 631 N N . PHE A 1 85 ? 11.570 -1.095 -14.062 1.00 95.25 85 PHE A N 1
ATOM 632 C CA . PHE A 1 85 ? 11.265 0.324 -14.200 1.00 95.25 85 PHE A CA 1
ATOM 633 C C . PHE A 1 85 ? 11.674 0.809 -15.587 1.00 95.25 85 PHE A C 1
ATOM 635 O O . PHE A 1 85 ? 12.647 0.307 -16.151 1.00 95.25 85 PHE A O 1
ATOM 642 N N . GLY A 1 86 ? 10.984 1.812 -16.121 1.00 95.38 86 GLY A N 1
ATOM 643 C CA . GLY A 1 86 ? 11.400 2.459 -17.359 1.00 95.38 86 GLY A CA 1
ATOM 644 C C . GLY A 1 86 ? 10.721 3.794 -17.623 1.00 95.38 86 GLY A C 1
ATOM 645 O O . GLY A 1 86 ? 9.693 4.112 -17.027 1.00 95.38 86 GLY A O 1
ATOM 646 N N . GLY A 1 87 ? 11.314 4.578 -18.523 1.00 93.62 87 GLY A N 1
ATOM 647 C CA . GLY A 1 87 ? 10.824 5.919 -18.875 1.00 93.62 87 GLY A CA 1
ATOM 648 C C . GLY A 1 87 ? 9.645 5.931 -19.853 1.00 93.62 87 GLY A C 1
ATOM 649 O O . GLY A 1 87 ? 9.148 6.995 -20.213 1.00 93.62 87 GLY A O 1
ATOM 650 N N . SER A 1 88 ? 9.209 4.761 -20.324 1.00 94.00 88 SER A N 1
ATOM 651 C CA . SER A 1 88 ? 8.015 4.585 -21.152 1.00 94.00 88 SER A CA 1
ATOM 652 C C . SER A 1 88 ? 7.453 3.171 -21.008 1.00 94.00 88 SER A C 1
ATOM 654 O O . SER A 1 88 ? 8.194 2.221 -20.737 1.00 94.00 88 SER A O 1
ATOM 656 N N . GLU A 1 89 ? 6.152 3.0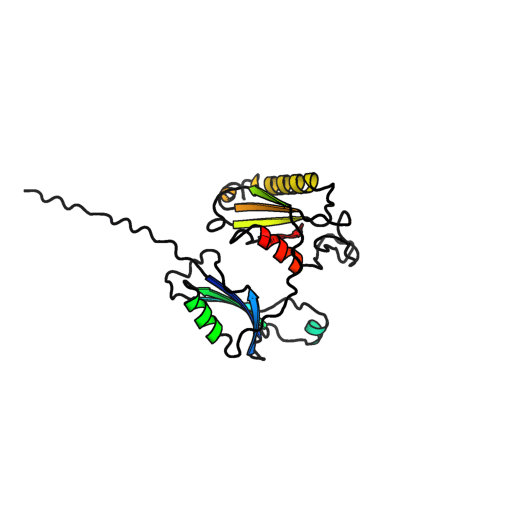05 -21.258 1.00 94.38 89 GLU A N 1
ATOM 657 C CA . GLU A 1 89 ? 5.509 1.683 -21.297 1.00 94.38 89 GLU A CA 1
ATOM 658 C C . GLU A 1 89 ? 6.190 0.738 -22.294 1.00 94.38 89 GLU A C 1
ATOM 660 O O . GLU A 1 89 ? 6.402 -0.433 -21.991 1.00 94.38 89 GLU A O 1
ATOM 665 N N . ALA A 1 90 ? 6.595 1.251 -23.461 1.00 94.75 90 ALA A N 1
ATOM 666 C CA . ALA A 1 90 ? 7.260 0.466 -24.497 1.00 94.75 90 ALA A CA 1
ATOM 667 C C . ALA A 1 90 ? 8.633 -0.060 -24.048 1.00 94.75 90 ALA A C 1
ATOM 669 O O . ALA A 1 90 ? 8.96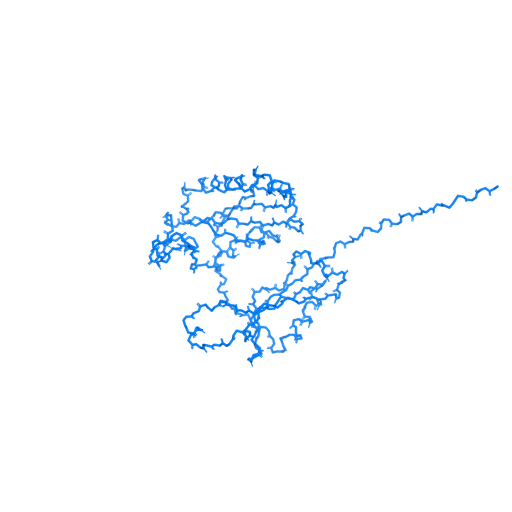5 -1.218 -24.319 1.00 94.75 90 ALA A O 1
ATOM 670 N N . ALA A 1 91 ? 9.420 0.759 -23.340 1.00 95.00 91 ALA A N 1
ATOM 671 C CA . ALA A 1 91 ? 10.712 0.345 -22.797 1.00 95.00 91 ALA A CA 1
ATOM 672 C C . ALA A 1 91 ? 10.539 -0.767 -21.751 1.00 95.00 91 ALA A C 1
ATOM 674 O O . ALA A 1 91 ? 11.210 -1.802 -21.823 1.00 95.00 91 ALA A O 1
ATOM 675 N N . VAL A 1 92 ? 9.573 -0.606 -20.839 1.00 95.69 92 VAL A N 1
ATOM 676 C CA . VAL A 1 92 ? 9.257 -1.622 -19.824 1.00 95.69 92 VAL A CA 1
ATOM 677 C C . VAL A 1 92 ? 8.732 -2.905 -20.466 1.00 95.69 92 VAL A C 1
ATOM 679 O O . VAL A 1 92 ? 9.207 -3.986 -20.129 1.00 95.69 92 VAL A O 1
ATOM 682 N N . ALA A 1 93 ? 7.804 -2.811 -21.421 1.00 94.62 93 ALA A N 1
ATOM 683 C CA . ALA A 1 93 ? 7.235 -3.968 -22.110 1.00 94.62 93 ALA A CA 1
ATOM 684 C C . ALA A 1 93 ? 8.298 -4.755 -22.893 1.00 94.62 93 ALA A C 1
ATOM 686 O O . ALA A 1 93 ? 8.341 -5.983 -22.819 1.00 94.62 93 ALA A O 1
ATOM 687 N N . THR A 1 94 ? 9.201 -4.056 -23.588 1.00 95.50 94 THR A N 1
ATOM 688 C CA . THR A 1 94 ? 10.320 -4.680 -24.314 1.00 95.50 94 THR A CA 1
ATOM 689 C C . THR A 1 94 ? 11.250 -5.410 -23.353 1.00 95.50 94 THR A C 1
ATOM 691 O O . THR A 1 94 ? 11.642 -6.555 -23.599 1.00 95.50 94 THR A O 1
ATOM 694 N N . ARG A 1 95 ? 11.580 -4.779 -22.221 1.00 95.50 95 ARG A N 1
ATOM 695 C CA . ARG A 1 95 ? 12.451 -5.398 -21.225 1.00 95.50 95 ARG A CA 1
ATOM 696 C C . ARG A 1 95 ? 11.783 -6.598 -20.557 1.00 95.50 95 ARG A C 1
ATOM 698 O O . ARG A 1 95 ? 12.410 -7.650 -20.441 1.00 95.50 95 ARG A O 1
ATOM 705 N N . LEU A 1 96 ? 10.502 -6.490 -20.217 1.00 94.94 96 LEU A N 1
ATOM 706 C CA . LEU A 1 96 ? 9.703 -7.587 -19.674 1.00 94.94 96 LEU A CA 1
ATOM 707 C C . LEU A 1 96 ? 9.648 -8.785 -20.634 1.00 94.94 96 LEU A C 1
ATOM 709 O O . LEU A 1 96 ? 9.850 -9.918 -20.201 1.00 94.94 96 LEU A O 1
ATOM 713 N N . ALA A 1 97 ? 9.446 -8.549 -21.933 1.00 93.81 97 ALA A N 1
ATOM 714 C CA . ALA A 1 97 ? 9.464 -9.606 -22.945 1.00 93.81 97 ALA A CA 1
ATOM 715 C C . ALA A 1 97 ? 10.829 -10.317 -23.020 1.00 93.81 97 ALA A C 1
ATOM 717 O O . ALA A 1 97 ? 10.879 -11.533 -23.185 1.00 93.81 97 ALA A O 1
ATOM 718 N N . SER A 1 98 ? 11.935 -9.584 -22.828 1.00 93.56 98 SER A N 1
ATOM 719 C CA . SER A 1 98 ? 13.279 -10.181 -22.770 1.00 93.56 98 SER A CA 1
ATOM 720 C C . SER A 1 98 ? 13.5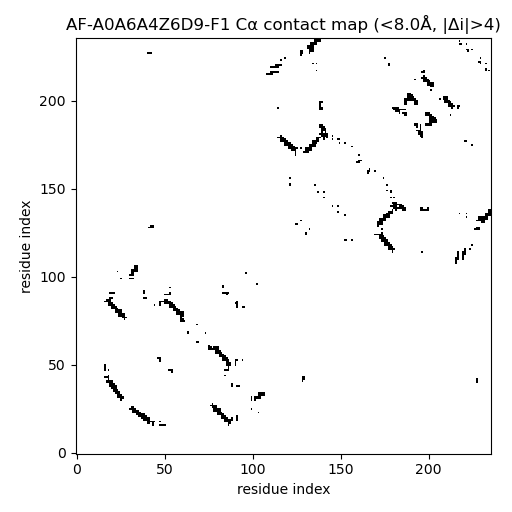11 -11.042 -21.520 1.00 93.56 98 SER A C 1
ATOM 722 O O . SER A 1 98 ? 14.214 -12.048 -21.586 1.00 93.56 98 SER A O 1
ATOM 724 N N . LEU A 1 99 ? 12.899 -10.680 -20.386 1.00 91.81 99 LEU A N 1
ATOM 725 C CA . LEU A 1 99 ? 12.984 -11.439 -19.133 1.00 91.81 99 LEU A CA 1
ATOM 726 C C . LEU A 1 99 ? 12.099 -12.692 -19.124 1.00 91.81 99 LEU A C 1
ATOM 728 O O . LEU A 1 99 ? 12.428 -13.682 -18.461 1.00 91.81 99 LEU A O 1
ATOM 732 N N . CYS A 1 100 ? 10.970 -12.624 -19.826 1.00 92.94 100 CYS A N 1
ATOM 733 C CA . CYS A 1 100 ? 9.904 -13.617 -19.821 1.00 92.94 100 CYS A CA 1
ATOM 734 C C . CYS A 1 100 ? 9.555 -14.025 -21.264 1.00 92.94 100 CYS A C 1
ATOM 736 O O . CYS A 1 100 ? 8.472 -13.686 -21.749 1.00 92.94 100 CYS A O 1
ATOM 738 N N . PRO A 1 101 ? 10.444 -14.761 -21.964 1.00 90.31 101 PRO A N 1
ATOM 739 C CA . PRO A 1 101 ? 10.252 -15.120 -23.373 1.00 90.31 101 PRO A CA 1
ATOM 740 C C . PRO A 1 101 ? 9.031 -16.022 -23.597 1.00 90.31 101 PRO A C 1
ATOM 742 O O . PRO A 1 101 ? 8.394 -15.958 -24.644 1.00 90.31 101 PRO A O 1
ATOM 745 N N . ASN A 1 102 ? 8.659 -16.813 -22.586 1.00 90.69 102 ASN A N 1
ATOM 746 C CA . ASN A 1 102 ? 7.480 -17.684 -22.599 1.00 90.69 102 ASN A CA 1
ATOM 747 C C . ASN A 1 102 ? 6.175 -16.943 -22.235 1.00 90.69 102 ASN A C 1
ATOM 749 O O . ASN A 1 102 ? 5.137 -17.571 -22.023 1.00 90.69 102 ASN A O 1
ATOM 753 N N . GLY A 1 103 ? 6.225 -15.612 -22.138 1.00 90.38 103 GLY A N 1
ATOM 754 C CA . GLY A 1 103 ? 5.111 -14.770 -21.724 1.00 90.38 103 GLY A CA 1
ATOM 755 C C . GLY A 1 103 ? 4.949 -14.667 -20.207 1.00 90.38 103 GLY A C 1
ATOM 756 O O . GLY A 1 103 ? 5.643 -15.314 -19.417 1.00 90.38 103 GLY A O 1
ATOM 757 N N . VAL A 1 104 ? 4.013 -13.810 -19.798 1.00 91.94 104 VAL A N 1
ATOM 758 C CA . VAL A 1 104 ? 3.672 -13.581 -18.392 1.00 91.94 104 VAL A CA 1
ATOM 759 C C . VAL A 1 104 ? 2.320 -14.210 -18.093 1.00 91.94 104 VAL A C 1
ATOM 761 O O . VAL A 1 104 ? 1.319 -13.946 -18.757 1.00 91.94 104 VAL A O 1
ATOM 764 N N . ARG A 1 105 ? 2.287 -15.053 -17.065 1.00 90.88 105 ARG A N 1
ATOM 765 C CA . ARG A 1 105 ? 1.071 -15.684 -16.572 1.00 90.88 105 ARG A CA 1
ATOM 766 C C . ARG A 1 105 ? 0.368 -14.720 -15.637 1.00 90.88 105 ARG A C 1
ATOM 768 O O . ARG A 1 105 ? 0.907 -14.328 -14.606 1.00 90.88 105 ARG A O 1
ATOM 775 N N . HIS A 1 106 ? -0.874 -14.399 -15.950 1.00 81.62 106 HIS A N 1
ATOM 776 C CA . HIS A 1 106 ? -1.750 -13.747 -14.996 1.00 81.62 106 HIS A CA 1
ATOM 777 C C . HIS A 1 106 ? -2.241 -14.829 -14.040 1.00 81.62 106 HIS A C 1
ATOM 779 O O . HIS A 1 106 ? -3.162 -15.587 -14.350 1.00 81.62 106 HIS A O 1
ATOM 785 N N . LYS A 1 107 ? -1.590 -14.959 -12.880 1.00 65.50 107 LYS A N 1
ATOM 786 C CA . LYS A 1 107 ? -2.259 -15.629 -11.772 1.00 65.50 107 LYS A CA 1
ATOM 787 C C . LYS A 1 107 ? -3.447 -14.740 -11.446 1.00 65.50 107 LYS A C 1
ATOM 789 O O . LYS A 1 107 ? -3.256 -13.597 -11.047 1.00 65.50 107 LYS A O 1
ATOM 794 N N . ASN A 1 108 ? -4.654 -15.270 -11.619 1.00 50.47 108 ASN A N 1
ATOM 795 C CA . ASN A 1 108 ? -5.837 -14.734 -10.963 1.00 50.47 108 ASN A CA 1
ATOM 796 C C . ASN A 1 108 ? -5.627 -14.926 -9.451 1.00 50.47 108 ASN A C 1
ATOM 798 O O . ASN A 1 108 ? -6.236 -15.800 -8.835 1.00 50.47 108 ASN A O 1
ATOM 802 N N . LEU A 1 109 ? -4.703 -14.163 -8.853 1.00 50.00 109 LEU A N 1
ATOM 803 C CA . LEU A 1 109 ? -4.830 -13.758 -7.464 1.00 50.00 109 LEU A CA 1
ATOM 804 C C . LEU A 1 109 ? -6.231 -13.184 -7.437 1.00 50.00 109 LEU A C 1
ATOM 806 O O . LEU A 1 109 ? -6.497 -12.258 -8.201 1.00 50.00 109 LEU A O 1
ATOM 810 N N . ARG A 1 110 ? -7.150 -13.868 -6.747 1.00 44.06 110 ARG A N 1
ATOM 811 C CA . ARG A 1 110 ? -8.559 -13.484 -6.715 1.00 44.06 110 ARG A CA 1
ATOM 812 C C . ARG A 1 110 ? -8.575 -11.977 -6.549 1.00 44.06 110 ARG A C 1
ATOM 814 O O . ARG A 1 110 ? -8.091 -11.492 -5.530 1.00 44.06 110 ARG A O 1
ATOM 821 N N . GLU A 1 111 ? -9.062 -11.265 -7.561 1.00 50.53 111 GLU A N 1
ATOM 822 C CA . GLU A 1 111 ? -9.401 -9.866 -7.398 1.00 50.53 111 GLU A CA 1
ATOM 823 C C . GLU A 1 111 ? -10.541 -9.905 -6.396 1.00 50.53 111 GLU A C 1
ATOM 825 O O . GLU A 1 111 ? -11.686 -10.231 -6.719 1.00 50.53 111 GLU A O 1
ATOM 830 N N . ALA A 1 112 ? -10.157 -9.845 -5.121 1.00 56.97 112 ALA A N 1
ATOM 831 C CA . ALA A 1 112 ? -11.087 -9.999 -4.039 1.00 56.97 112 ALA A CA 1
ATOM 832 C C . ALA A 1 112 ? -12.071 -8.847 -4.221 1.00 56.97 112 ALA A C 1
ATOM 834 O O . ALA A 1 112 ? -11.618 -7.724 -4.462 1.00 56.97 112 ALA A O 1
ATOM 835 N N . PRO A 1 113 ? -13.388 -9.113 -4.192 1.00 60.06 113 PRO A N 1
ATOM 836 C CA . PRO A 1 113 ? -14.365 -8.058 -4.378 1.00 60.06 113 PRO A CA 1
ATOM 837 C C . PRO A 1 113 ? -14.015 -6.933 -3.413 1.00 60.06 113 PRO A C 1
ATOM 839 O O . PRO A 1 113 ? -13.904 -7.160 -2.206 1.00 60.06 113 PRO A O 1
ATOM 842 N N . ALA A 1 114 ? -13.745 -5.759 -3.983 1.00 64.62 114 ALA A N 1
ATOM 843 C CA . ALA A 1 114 ? -13.252 -4.618 -3.243 1.00 64.62 114 ALA A CA 1
ATOM 844 C C . ALA A 1 114 ? -14.268 -4.295 -2.144 1.00 64.62 114 ALA A C 1
ATOM 846 O O . ALA A 1 114 ? -15.398 -3.887 -2.423 1.00 64.62 114 ALA A O 1
ATOM 847 N N . ALA A 1 115 ? -13.891 -4.542 -0.890 1.00 79.62 115 ALA A N 1
ATOM 848 C CA . ALA A 1 115 ? -14.739 -4.188 0.233 1.00 79.62 115 ALA A CA 1
ATOM 849 C C . ALA A 1 115 ? -14.886 -2.663 0.242 1.00 79.62 115 ALA A C 1
ATOM 851 O O . ALA A 1 115 ? -13.890 -1.946 0.117 1.00 79.62 115 ALA A O 1
ATOM 852 N N . ALA A 1 116 ? -16.121 -2.170 0.344 1.00 86.12 116 ALA A N 1
ATOM 853 C CA . ALA A 1 116 ? -16.379 -0.738 0.322 1.00 86.12 116 ALA A CA 1
ATOM 854 C C . ALA A 1 116 ? -15.694 -0.071 1.523 1.00 86.12 116 ALA A C 1
ATOM 856 O O . ALA A 1 116 ? -16.043 -0.346 2.675 1.00 86.12 116 ALA A O 1
ATOM 857 N N . ALA A 1 117 ? -14.718 0.794 1.246 1.00 92.25 117 ALA A N 1
ATOM 858 C CA . ALA A 1 117 ? -13.966 1.504 2.265 1.00 92.25 117 ALA A CA 1
ATOM 859 C C . ALA A 1 117 ? -14.427 2.960 2.377 1.00 92.25 117 ALA A C 1
ATOM 861 O O . ALA A 1 117 ? -14.659 3.646 1.384 1.00 92.25 117 ALA A O 1
ATOM 862 N N . THR A 1 118 ? -14.525 3.462 3.607 1.00 96.12 118 THR A N 1
ATOM 863 C CA . THR A 1 118 ? -14.596 4.906 3.859 1.00 96.12 118 THR A CA 1
ATOM 864 C C . THR A 1 118 ? -13.177 5.417 4.052 1.00 96.12 118 THR A C 1
ATOM 866 O O . THR A 1 118 ? -12.533 5.077 5.044 1.00 96.12 118 THR A O 1
ATOM 869 N N . ILE A 1 119 ? -12.685 6.216 3.109 1.00 95.75 119 ILE A N 1
ATOM 870 C CA . ILE A 1 119 ? -11.301 6.696 3.096 1.00 95.75 119 ILE A CA 1
ATOM 871 C C . ILE A 1 119 ? -11.261 8.169 3.498 1.00 95.75 119 ILE A C 1
ATOM 873 O O . ILE A 1 119 ? -12.047 8.980 3.009 1.00 95.75 119 ILE A O 1
ATOM 877 N N . ARG A 1 120 ? -10.334 8.523 4.390 1.00 96.25 120 ARG A N 1
ATOM 878 C CA . ARG A 1 120 ? -10.040 9.905 4.778 1.00 96.25 120 ARG A CA 1
ATOM 879 C C . ARG A 1 120 ? -8.549 10.157 4.699 1.00 96.25 120 ARG A C 1
ATOM 881 O O . ARG A 1 120 ? -7.759 9.347 5.174 1.00 96.25 120 ARG A O 1
ATOM 888 N N . LYS A 1 121 ? -8.172 11.304 4.149 1.00 96.00 121 LYS A N 1
ATOM 889 C CA . LYS A 1 121 ? -6.801 11.787 4.244 1.00 96.00 121 LYS A CA 1
ATOM 890 C C . LYS A 1 121 ? -6.635 12.508 5.588 1.00 96.00 121 LYS A C 1
ATOM 892 O O . LYS A 1 121 ? -7.360 13.457 5.867 1.00 96.00 121 LYS A O 1
ATOM 897 N N . ILE A 1 122 ? -5.743 11.999 6.430 1.00 96.12 122 ILE A N 1
ATOM 898 C CA . ILE A 1 122 ? -5.429 12.504 7.776 1.00 96.12 122 ILE A CA 1
ATOM 899 C C . ILE A 1 122 ? -4.356 13.592 7.699 1.00 96.12 122 ILE A C 1
ATOM 901 O O . ILE A 1 122 ? -4.445 14.606 8.384 1.00 96.12 122 ILE A O 1
ATOM 905 N N . VAL A 1 123 ? -3.365 13.401 6.824 1.00 95.25 123 VAL A N 1
ATOM 906 C CA . VAL A 1 123 ? -2.332 14.395 6.510 1.00 95.25 123 VAL A CA 1
ATOM 907 C C . VAL A 1 123 ? -2.311 14.598 5.006 1.00 95.25 123 VAL A C 1
ATOM 909 O O . VAL A 1 123 ? -2.121 13.635 4.263 1.00 95.25 123 VAL A O 1
ATOM 912 N N . ASP A 1 124 ? -2.483 15.848 4.579 1.00 95.44 124 ASP A N 1
ATOM 913 C CA . ASP A 1 124 ? -2.364 16.263 3.184 1.00 95.44 124 ASP A CA 1
ATOM 914 C C . ASP A 1 124 ? -1.186 17.211 2.999 1.00 95.44 124 ASP A C 1
ATOM 916 O O . ASP A 1 124 ? -1.263 18.392 3.344 1.00 95.44 124 ASP A O 1
ATOM 920 N N . SER A 1 125 ? -0.092 16.683 2.457 1.00 94.50 125 SER A N 1
ATOM 921 C CA . SER A 1 125 ? 1.126 17.453 2.203 1.00 94.50 125 SER A CA 1
ATOM 922 C C . SER A 1 125 ? 1.358 17.731 0.714 1.00 94.50 125 SER A C 1
ATOM 924 O O . SER A 1 125 ? 2.346 18.391 0.364 1.00 94.50 125 SER A O 1
ATOM 926 N N . GLY A 1 126 ? 0.495 17.232 -0.180 1.00 93.50 126 GLY A N 1
ATOM 927 C CA . GLY A 1 126 ? 0.577 17.476 -1.621 1.00 93.50 126 GLY A CA 1
ATOM 928 C C . GLY A 1 126 ? 0.170 16.294 -2.505 1.00 93.50 126 GLY A C 1
ATOM 929 O O . GLY A 1 126 ? -0.450 15.328 -2.064 1.00 93.50 126 GLY A O 1
ATOM 930 N N . ASP A 1 127 ? 0.537 16.393 -3.785 1.00 92.62 127 ASP A N 1
ATOM 931 C CA . ASP A 1 127 ? 0.240 15.390 -4.816 1.00 92.62 127 ASP A CA 1
ATOM 932 C C . ASP A 1 127 ? 0.936 14.043 -4.508 1.00 92.62 127 ASP A C 1
ATOM 934 O O . ASP A 1 127 ? 2.162 14.048 -4.325 1.00 92.62 127 ASP A O 1
ATOM 938 N N . PRO A 1 128 ? 0.203 12.908 -4.490 1.00 91.19 128 PRO A N 1
ATOM 939 C CA . PRO A 1 128 ? 0.766 11.570 -4.283 1.00 91.19 128 PRO A CA 1
ATOM 940 C C . PRO A 1 128 ? 1.916 11.193 -5.229 1.00 91.19 128 PRO A C 1
ATOM 942 O O . PRO A 1 128 ? 2.768 10.387 -4.882 1.00 91.19 128 PRO A O 1
ATOM 945 N N . LYS A 1 129 ? 2.026 11.819 -6.410 1.00 86.81 129 LYS A N 1
ATOM 946 C CA . LYS A 1 129 ? 3.168 11.621 -7.328 1.00 86.81 129 LYS A CA 1
ATOM 947 C C . LYS A 1 129 ? 4.524 12.051 -6.758 1.00 86.81 129 LYS A C 1
ATOM 949 O O . LYS A 1 129 ? 5.558 11.706 -7.319 1.00 86.81 129 LYS A O 1
ATOM 954 N N . ASN A 1 130 ? 4.518 12.899 -5.729 1.00 88.62 130 ASN A N 1
ATOM 955 C CA . ASN A 1 130 ? 5.713 13.520 -5.155 1.00 88.62 130 ASN A CA 1
ATOM 956 C C . ASN A 1 130 ? 5.741 13.402 -3.622 1.00 88.62 130 ASN A C 1
ATOM 958 O O . ASN A 1 130 ? 6.439 14.177 -2.954 1.00 88.62 130 ASN A O 1
ATOM 962 N N . ARG A 1 131 ? 4.932 12.511 -3.047 1.00 92.62 131 ARG A N 1
ATOM 963 C CA . ARG A 1 131 ? 4.819 12.268 -1.607 1.00 92.62 131 ARG A CA 1
ATOM 964 C C . ARG A 1 131 ? 4.914 10.776 -1.337 1.00 92.62 131 ARG A C 1
ATOM 966 O O . ARG A 1 131 ? 4.829 9.967 -2.248 1.00 92.62 131 ARG A O 1
ATOM 973 N N . ILE A 1 132 ? 5.179 10.451 -0.080 1.00 91.94 132 ILE A N 1
ATOM 974 C CA . ILE A 1 132 ? 5.122 9.089 0.429 1.00 91.94 132 ILE A CA 1
ATOM 975 C C . ILE A 1 132 ? 3.718 8.882 0.983 1.00 91.94 132 ILE A C 1
ATOM 977 O O . ILE A 1 132 ? 3.359 9.499 1.991 1.00 91.94 132 ILE A O 1
ATOM 981 N N . ASP A 1 133 ? 2.943 8.010 0.350 1.00 94.56 133 ASP A N 1
ATOM 982 C CA . ASP A 1 133 ? 1.557 7.770 0.728 1.00 94.56 133 ASP A CA 1
ATOM 983 C C . ASP A 1 133 ? 1.441 6.513 1.606 1.00 94.56 133 ASP A C 1
ATOM 985 O O . ASP A 1 133 ? 1.603 5.372 1.160 1.00 94.56 133 ASP A O 1
ATOM 989 N N . VAL A 1 134 ? 1.151 6.728 2.893 1.00 95.06 134 VAL A N 1
ATOM 990 C CA . VAL A 1 134 ? 0.933 5.661 3.881 1.00 95.06 134 VAL A CA 1
ATOM 991 C C . VAL A 1 134 ? -0.562 5.477 4.095 1.00 95.06 134 VAL A C 1
ATOM 993 O O . VAL A 1 134 ? -1.263 6.426 4.450 1.00 95.06 134 VAL A O 1
ATOM 996 N N . VAL A 1 135 ? -1.055 4.252 3.909 1.00 96.69 135 VAL A N 1
ATOM 997 C CA . VAL A 1 135 ? -2.482 3.928 4.036 1.00 96.69 135 VAL A CA 1
ATOM 998 C C . VAL A 1 135 ? -2.692 3.012 5.230 1.00 96.69 135 VAL A C 1
ATOM 1000 O O . VAL A 1 135 ? -2.371 1.826 5.172 1.00 96.69 135 VAL A O 1
ATOM 1003 N N . PHE A 1 136 ? -3.255 3.552 6.306 1.00 97.25 136 PHE A N 1
ATOM 1004 C CA . PHE A 1 136 ? -3.651 2.781 7.476 1.00 97.25 136 PHE A CA 1
ATOM 1005 C C . PHE A 1 136 ? -5.042 2.179 7.288 1.00 97.25 136 PHE A C 1
ATOM 1007 O O . PHE A 1 136 ? -6.016 2.883 7.020 1.00 97.25 136 PHE A O 1
ATOM 1014 N N . MET A 1 137 ? -5.132 0.868 7.464 1.00 95.69 137 MET A N 1
ATOM 1015 C CA . MET A 1 137 ? -6.354 0.077 7.376 1.00 95.69 137 MET A CA 1
ATOM 1016 C C . MET A 1 137 ? -6.532 -0.675 8.690 1.00 95.69 137 MET A C 1
ATOM 1018 O O . MET A 1 137 ? -5.749 -1.569 9.001 1.00 95.69 137 MET A O 1
ATOM 1022 N N . GLY A 1 138 ? -7.539 -0.291 9.470 1.00 91.31 138 GLY A N 1
ATOM 1023 C CA . GLY A 1 138 ? -7.829 -0.934 10.750 1.00 91.31 138 GLY A CA 1
ATOM 1024 C C . GLY A 1 138 ? -8.691 -2.172 10.561 1.00 91.31 138 GLY A C 1
ATOM 1025 O O . GLY A 1 138 ? -9.684 -2.114 9.833 1.00 91.31 138 GLY A O 1
ATOM 1026 N N . ASP A 1 139 ? -8.348 -3.267 11.234 1.00 94.56 139 ASP A N 1
ATOM 1027 C CA . ASP A 1 139 ? -9.177 -4.473 11.251 1.00 94.56 139 ASP A CA 1
ATOM 1028 C C . ASP A 1 139 ? -9.924 -4.658 12.574 1.00 94.56 139 ASP A C 1
ATOM 1030 O O . ASP A 1 139 ? -9.464 -4.261 13.643 1.00 94.56 139 ASP A O 1
ATOM 1034 N N . GLY A 1 140 ? -11.103 -5.276 12.518 1.00 95.62 140 GLY A N 1
ATOM 1035 C CA . GLY A 1 140 ? -11.920 -5.496 13.712 1.00 95.62 140 GLY A CA 1
ATOM 1036 C C . GLY A 1 140 ? -12.578 -4.227 14.269 1.00 95.62 140 GLY A C 1
ATOM 1037 O O . GLY A 1 140 ? -13.039 -4.239 15.406 1.00 95.62 140 GLY A O 1
ATOM 1038 N N . TYR A 1 141 ? -12.649 -3.144 13.493 1.00 97.00 141 TYR A N 1
ATOM 1039 C CA . TYR A 1 141 ? -13.522 -2.006 13.784 1.00 97.00 141 TYR A CA 1
ATOM 1040 C C . TYR A 1 141 ? -14.880 -2.240 13.120 1.00 97.00 141 TYR A C 1
ATOM 1042 O O . TYR A 1 141 ? -14.980 -2.407 11.902 1.00 97.00 141 TYR A O 1
ATOM 1050 N N . THR A 1 142 ? -15.940 -2.301 1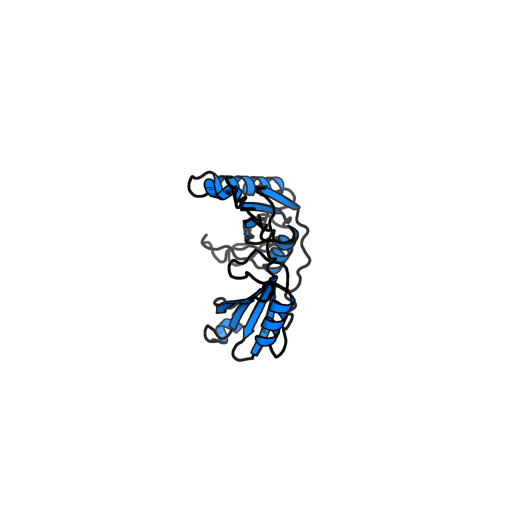3.919 1.00 96.88 142 THR A N 1
ATOM 1051 C CA . THR A 1 142 ? -17.311 -2.436 13.405 1.00 96.88 142 THR A CA 1
ATOM 1052 C C . THR A 1 142 ? -17.817 -1.118 12.813 1.00 96.88 142 THR A C 1
ATOM 1054 O O . THR A 1 142 ? -17.249 -0.053 13.045 1.00 96.88 142 THR A O 1
ATOM 1057 N N . ALA A 1 143 ? -18.941 -1.148 12.088 1.00 96.06 143 ALA A N 1
ATOM 1058 C CA . ALA A 1 143 ? -19.549 0.069 11.536 1.00 96.06 143 ALA A CA 1
ATOM 1059 C C . ALA A 1 143 ? -19.842 1.144 12.606 1.00 96.06 143 ALA A C 1
ATOM 1061 O O . ALA A 1 143 ? -19.673 2.334 12.346 1.00 96.06 143 ALA A O 1
ATOM 1062 N N . SER A 1 144 ? -20.222 0.736 13.822 1.00 97.00 144 SER A N 1
ATOM 1063 C CA . SER A 1 144 ? -20.432 1.640 14.963 1.00 97.00 144 SER A CA 1
ATOM 1064 C C . SER A 1 144 ? -19.141 2.219 15.551 1.00 97.00 144 SER A C 1
ATOM 1066 O O . SER A 1 144 ? -19.192 3.206 16.278 1.00 97.00 144 SER A O 1
ATOM 1068 N N . GLU A 1 145 ? -17.985 1.628 15.249 1.00 97.31 145 GLU A N 1
ATOM 1069 C CA . GLU A 1 145 ? -16.673 2.044 15.757 1.00 97.31 145 GLU A CA 1
ATOM 1070 C C . GLU A 1 145 ? -15.893 2.897 14.745 1.00 97.31 145 GLU A C 1
ATOM 1072 O O . GLU A 1 145 ? -14.729 3.217 14.979 1.00 97.31 145 GLU A O 1
ATOM 1077 N N . GLN A 1 146 ? -16.525 3.322 13.646 1.00 96.19 146 GLN A N 1
ATOM 1078 C CA . GLN A 1 146 ? -15.874 4.107 12.596 1.00 96.19 146 GLN A CA 1
ATOM 1079 C C . GLN A 1 146 ? -15.213 5.390 13.127 1.00 96.19 146 GLN A C 1
ATOM 1081 O O . GLN A 1 146 ? -14.080 5.698 12.762 1.00 96.19 146 GLN A O 1
ATOM 1086 N N . THR A 1 147 ? -15.901 6.153 13.982 1.00 97.19 147 THR A N 1
ATOM 1087 C CA . THR A 1 147 ? -15.327 7.380 14.562 1.00 97.19 147 THR A CA 1
ATOM 1088 C C . THR A 1 147 ? -14.085 7.058 15.385 1.00 97.19 147 THR A C 1
ATOM 1090 O O . THR A 1 147 ? -13.043 7.672 15.183 1.00 97.19 147 THR A O 1
ATOM 1093 N N . ARG A 1 148 ? -14.167 6.020 16.227 1.00 97.00 148 ARG A N 1
ATOM 1094 C CA . ARG A 1 148 ? -13.044 5.547 17.040 1.00 97.00 148 ARG A CA 1
ATOM 1095 C C . ARG A 1 148 ? -11.846 5.158 16.174 1.00 97.00 148 ARG A C 1
ATOM 1097 O O . ARG A 1 148 ? -10.728 5.510 16.522 1.00 97.00 148 ARG A O 1
ATOM 1104 N N . PHE A 1 149 ? -12.072 4.475 15.050 1.00 97.38 149 PHE A N 1
ATOM 1105 C CA . PHE A 1 149 ? -11.004 4.143 14.106 1.00 97.38 149 PHE A CA 1
ATOM 1106 C C . PHE A 1 149 ? -10.268 5.397 13.619 1.00 97.38 149 PHE A C 1
ATOM 1108 O O . PHE A 1 149 ? -9.046 5.464 13.706 1.00 97.38 149 PHE A O 1
ATOM 1115 N N . PHE A 1 150 ? -10.994 6.406 13.131 1.00 97.62 150 PHE A N 1
ATOM 1116 C CA . PHE A 1 150 ? -10.353 7.622 12.629 1.00 97.62 150 PHE A CA 1
ATOM 1117 C C . PHE A 1 150 ? -9.625 8.400 13.731 1.00 97.62 150 PHE A C 1
ATOM 1119 O O . PHE A 1 150 ? -8.534 8.910 13.478 1.00 97.62 150 PHE A O 1
ATOM 1126 N N . ASP A 1 151 ? -10.175 8.436 14.946 1.00 97.56 151 ASP A N 1
ATOM 1127 C CA . ASP A 1 151 ? -9.518 9.048 16.105 1.00 97.56 151 ASP A CA 1
ATOM 1128 C C . ASP A 1 151 ? -8.223 8.303 16.478 1.00 97.56 151 ASP A C 1
ATOM 1130 O O . ASP A 1 151 ? -7.201 8.930 16.769 1.00 97.56 151 ASP A O 1
ATOM 1134 N N . ASP A 1 152 ? -8.231 6.968 16.412 1.00 97.19 152 ASP A N 1
ATOM 1135 C CA . ASP A 1 152 ? -7.047 6.138 16.640 1.00 97.19 152 ASP A CA 1
ATOM 1136 C C . ASP A 1 152 ? -5.959 6.393 15.585 1.00 97.19 152 ASP A C 1
ATOM 1138 O O . ASP A 1 152 ? -4.790 6.538 15.954 1.00 97.19 152 ASP A O 1
ATOM 1142 N N . ILE A 1 153 ? -6.316 6.520 14.298 1.00 96.44 153 ILE A N 1
ATOM 1143 C CA . ILE A 1 153 ? -5.341 6.873 13.249 1.00 96.44 153 ILE A CA 1
ATOM 1144 C C . ILE A 1 153 ? -4.805 8.289 13.442 1.00 96.44 153 ILE A C 1
ATOM 1146 O O . ILE A 1 153 ? -3.604 8.513 13.284 1.00 96.44 153 ILE A O 1
ATOM 1150 N N . GLN A 1 154 ? -5.657 9.252 13.798 1.00 95.94 154 GLN A N 1
ATOM 1151 C CA . GLN A 1 154 ? -5.216 10.619 14.065 1.00 95.94 154 GLN A CA 1
ATOM 1152 C C . GLN A 1 154 ? -4.214 10.652 15.221 1.00 95.94 154 GLN A C 1
ATOM 1154 O O . GLN A 1 154 ? -3.165 11.288 15.111 1.00 95.94 154 GLN A O 1
ATOM 1159 N N . ARG A 1 155 ? -4.506 9.937 16.312 1.00 95.62 155 ARG A N 1
ATOM 1160 C CA . ARG A 1 155 ? -3.602 9.810 17.458 1.00 95.62 155 ARG A CA 1
ATOM 1161 C C . ARG A 1 155 ? -2.284 9.149 17.058 1.00 95.62 155 ARG A C 1
ATOM 1163 O O . ARG A 1 155 ? -1.238 9.716 17.343 1.00 95.62 155 ARG A O 1
ATOM 1170 N N . LEU A 1 156 ? -2.327 8.017 16.350 1.00 93.31 156 LEU A N 1
ATOM 1171 C CA . LEU A 1 156 ? -1.129 7.334 15.846 1.00 93.31 156 LEU A CA 1
ATOM 1172 C C . LEU A 1 156 ? -0.273 8.264 14.977 1.00 93.31 156 LEU A C 1
ATOM 1174 O O . LEU A 1 156 ? 0.943 8.327 15.136 1.00 93.31 156 LEU A O 1
ATOM 1178 N N . THR A 1 157 ? -0.914 9.011 14.080 1.0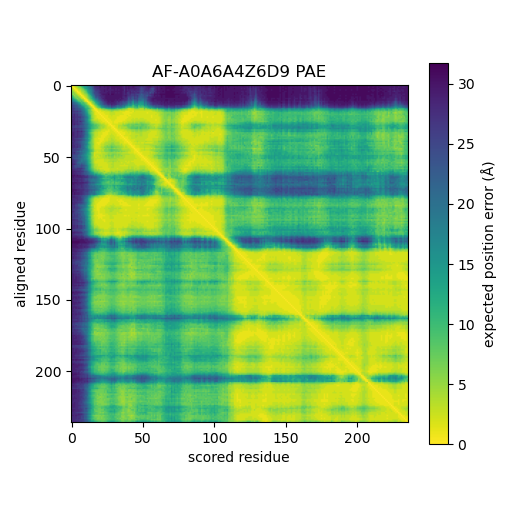0 92.56 157 THR A N 1
ATOM 1179 C CA . THR A 1 157 ? -0.239 9.962 13.192 1.00 92.56 157 THR A CA 1
ATOM 1180 C C . THR A 1 157 ? 0.435 11.074 13.993 1.00 92.56 157 THR A C 1
ATOM 1182 O O . THR A 1 157 ? 1.595 11.395 13.746 1.00 92.56 157 THR A O 1
ATOM 1185 N N . ASN A 1 158 ? -0.247 11.625 14.998 1.00 91.88 158 ASN A N 1
ATOM 1186 C CA . ASN A 1 158 ? 0.349 12.616 15.891 1.00 91.88 158 ASN A CA 1
ATOM 1187 C C . ASN A 1 158 ? 1.559 12.022 16.626 1.00 91.88 158 ASN A C 1
ATOM 1189 O O . ASN A 1 158 ? 2.644 12.591 16.566 1.00 91.88 158 ASN A O 1
ATOM 1193 N N . ASP A 1 159 ? 1.413 10.840 17.225 1.00 90.06 159 ASP A N 1
ATOM 1194 C CA . ASP A 1 159 ? 2.488 10.171 17.963 1.00 90.06 159 ASP A CA 1
ATOM 1195 C C . ASP A 1 159 ? 3.732 9.928 17.079 1.00 90.06 159 ASP A C 1
ATOM 1197 O O . ASP A 1 159 ? 4.863 10.100 17.538 1.00 90.06 159 ASP A O 1
ATOM 1201 N N . MET A 1 160 ? 3.542 9.598 15.794 1.00 86.75 160 MET A N 1
ATOM 1202 C CA . MET A 1 160 ? 4.638 9.418 14.832 1.00 86.75 160 MET A CA 1
ATOM 1203 C C . MET A 1 160 ? 5.384 10.720 14.505 1.00 86.75 160 MET A C 1
ATOM 1205 O O . MET A 1 160 ? 6.609 10.698 14.372 1.00 86.75 160 MET A O 1
ATOM 1209 N N . PHE A 1 161 ? 4.676 11.845 14.361 1.00 85.38 161 PHE A N 1
ATOM 1210 C CA . PHE A 1 161 ? 5.236 13.084 13.802 1.00 85.38 161 PHE A CA 1
ATOM 1211 C C . PHE A 1 161 ? 5.412 14.234 14.805 1.00 85.38 161 PHE A C 1
ATOM 1213 O O . PHE A 1 161 ? 6.021 15.242 14.458 1.00 85.38 161 PHE A O 1
ATOM 1220 N N . THR A 1 162 ? 4.944 14.107 16.049 1.00 80.75 162 THR A N 1
ATOM 1221 C CA . THR A 1 162 ? 5.161 15.116 17.103 1.00 80.75 162 THR A CA 1
ATOM 1222 C C . THR A 1 162 ? 6.611 15.132 17.613 1.00 80.75 162 THR A C 1
ATOM 1224 O O . THR A 1 162 ? 7.091 16.166 18.072 1.00 80.75 162 THR A O 1
ATOM 1227 N N . GLY A 1 163 ? 7.343 14.017 17.522 1.00 78.25 163 GLY A N 1
ATOM 1228 C CA . GLY A 1 163 ? 8.753 13.953 17.922 1.00 78.25 163 GLY A CA 1
ATOM 1229 C C . GLY A 1 163 ? 9.710 14.641 16.936 1.00 78.25 163 GLY A C 1
ATOM 1230 O O . GLY A 1 163 ? 9.490 14.638 15.725 1.00 78.25 163 GLY A O 1
ATOM 1231 N N . ASN A 1 164 ? 10.844 15.147 17.439 1.00 75.94 164 ASN A N 1
ATOM 1232 C CA . ASN A 1 164 ? 11.853 15.860 16.633 1.00 75.94 164 ASN A CA 1
ATOM 1233 C C . ASN A 1 164 ? 12.434 15.038 15.468 1.00 75.94 164 ASN A C 1
ATOM 1235 O O . ASN A 1 164 ? 12.958 15.610 14.517 1.00 75.94 164 ASN A O 1
ATOM 1239 N N . THR A 1 165 ? 12.364 13.707 15.528 1.00 78.69 165 THR A N 1
ATOM 1240 C CA . THR A 1 165 ? 12.961 12.825 14.517 1.00 78.69 165 THR A CA 1
ATOM 1241 C C . THR A 1 165 ? 12.210 12.862 13.186 1.00 78.69 165 THR A C 1
ATOM 1243 O O . THR A 1 165 ? 12.847 12.932 12.136 1.00 78.69 165 THR A O 1
ATOM 1246 N N . PHE A 1 166 ? 10.873 12.835 13.215 1.00 83.75 166 PHE A N 1
ATOM 1247 C CA . PHE A 1 166 ? 10.048 12.747 12.003 1.00 83.75 166 PHE A CA 1
ATOM 1248 C C . PHE A 1 166 ? 9.302 14.038 11.666 1.00 83.75 166 PHE A C 1
ATOM 1250 O O . PHE A 1 166 ? 8.908 14.209 10.514 1.00 83.75 166 PHE A O 1
ATOM 1257 N N . ALA A 1 167 ? 9.175 14.978 12.610 1.00 86.38 167 ALA A N 1
ATOM 1258 C CA . ALA A 1 167 ? 8.459 16.239 12.405 1.00 86.38 167 ALA A CA 1
ATOM 1259 C C . ALA A 1 167 ? 8.922 17.004 11.151 1.00 86.38 167 ALA A C 1
ATOM 1261 O O . ALA A 1 167 ? 8.100 17.445 10.352 1.00 86.38 167 ALA A O 1
ATOM 1262 N N . GLN A 1 168 ? 10.239 17.105 10.927 1.00 88.69 168 GLN A N 1
ATOM 1263 C CA . GLN A 1 168 ? 10.801 17.808 9.764 1.00 88.69 168 GLN A CA 1
ATOM 1264 C C . GLN A 1 168 ? 10.479 17.140 8.417 1.00 88.69 168 GLN A C 1
ATOM 1266 O O . GLN A 1 168 ? 10.565 17.786 7.375 1.00 88.69 168 GLN A O 1
ATOM 1271 N N . TYR A 1 169 ? 10.118 15.855 8.432 1.00 90.44 169 TYR A N 1
ATOM 1272 C CA . TYR A 1 169 ? 9.803 15.084 7.234 1.00 90.44 169 TYR A CA 1
ATOM 1273 C C . TYR A 1 169 ? 8.304 14.975 6.973 1.00 90.44 169 TYR A C 1
ATOM 1275 O O . TYR A 1 169 ? 7.945 14.548 5.883 1.00 90.44 169 TYR A O 1
ATOM 1283 N N . LEU A 1 170 ? 7.434 15.394 7.903 1.00 88.38 170 LEU A N 1
ATOM 1284 C CA . LEU A 1 170 ? 5.976 15.380 7.727 1.00 88.38 170 LEU A CA 1
ATOM 1285 C C . LEU A 1 170 ? 5.514 15.962 6.371 1.00 88.38 170 LEU A C 1
ATOM 1287 O O . LEU A 1 170 ? 4.672 15.325 5.742 1.00 88.38 170 LEU A O 1
ATOM 1291 N N . PRO A 1 171 ? 6.096 17.064 5.839 1.00 92.50 171 PRO A N 1
ATOM 1292 C CA . PRO A 1 171 ? 5.716 17.593 4.523 1.00 92.50 171 PRO A CA 1
ATOM 1293 C C . PRO A 1 171 ? 5.969 16.647 3.338 1.00 92.50 171 PRO A C 1
ATOM 1295 O O . PRO A 1 171 ? 5.530 16.935 2.227 1.00 92.50 171 PRO A O 1
ATOM 1298 N N . LEU A 1 172 ? 6.705 15.551 3.539 1.00 92.94 172 LEU A N 1
ATOM 1299 C CA . LEU A 1 172 ? 6.965 14.527 2.528 1.00 92.94 172 LEU A CA 1
ATOM 1300 C C . LEU A 1 172 ? 5.923 13.403 2.542 1.00 92.94 172 LEU A C 1
ATOM 1302 O O . LEU A 1 172 ? 5.913 12.608 1.607 1.00 92.94 172 LEU A O 1
ATOM 1306 N N . PHE A 1 173 ? 5.054 13.334 3.554 1.00 93.69 173 PHE A N 1
ATOM 1307 C CA . PHE A 1 173 ? 4.082 12.254 3.717 1.00 93.69 173 PHE A CA 1
ATOM 1308 C C . PHE A 1 173 ? 2.653 12.717 3.453 1.00 93.69 173 PHE A C 1
ATOM 1310 O O . PHE A 1 173 ? 2.235 13.788 3.896 1.00 93.69 173 PHE A O 1
ATOM 1317 N N . ASN A 1 174 ? 1.884 11.846 2.811 1.00 96.19 174 ASN A N 1
ATOM 1318 C CA . ASN A 1 174 ? 0.434 11.823 2.908 1.00 96.19 174 ASN A CA 1
ATOM 1319 C C . ASN A 1 174 ? 0.037 10.637 3.789 1.00 96.19 174 ASN A C 1
ATOM 1321 O O . ASN A 1 174 ? 0.565 9.533 3.640 1.00 96.19 174 ASN A O 1
ATOM 1325 N N . VAL A 1 175 ? -0.904 10.854 4.705 1.00 96.31 175 VAL A N 1
ATOM 1326 C CA . VAL A 1 175 ? -1.424 9.787 5.568 1.00 96.31 175 VAL A CA 1
ATOM 1327 C C . VAL A 1 175 ? -2.896 9.596 5.278 1.00 96.31 175 VAL A C 1
ATOM 1329 O O . VAL A 1 175 ? -3.683 10.536 5.388 1.00 96.31 175 VAL A O 1
ATOM 1332 N N . TRP A 1 176 ? -3.273 8.369 4.948 1.00 97.50 176 TRP A N 1
ATOM 1333 C CA . TRP A 1 176 ? -4.639 7.967 4.662 1.00 97.50 176 TRP A CA 1
ATOM 1334 C C . TRP A 1 176 ? -5.130 6.977 5.712 1.00 97.50 176 TRP A C 1
ATOM 1336 O O . TRP A 1 176 ? -4.387 6.120 6.180 1.00 97.50 176 TRP A O 1
ATOM 1346 N N . ALA A 1 177 ? -6.407 7.077 6.051 1.00 97.56 177 ALA A N 1
ATOM 1347 C CA . ALA A 1 177 ? -7.131 6.135 6.884 1.00 97.56 177 ALA A CA 1
ATOM 1348 C C . ALA A 1 177 ? -8.252 5.516 6.048 1.00 97.56 177 ALA A C 1
ATOM 1350 O O . ALA A 1 177 ? -9.138 6.232 5.579 1.00 97.56 177 ALA A O 1
ATOM 1351 N N . ALA A 1 178 ? -8.227 4.201 5.862 1.00 96.75 178 ALA A N 1
ATOM 1352 C CA . ALA A 1 178 ? -9.215 3.451 5.099 1.00 96.75 178 ALA A CA 1
ATOM 1353 C C . ALA A 1 178 ? -9.983 2.504 6.030 1.00 96.75 178 ALA A C 1
ATOM 1355 O O . ALA A 1 178 ? -9.465 1.487 6.486 1.00 96.75 178 ALA A O 1
ATOM 1356 N N . HIS A 1 179 ? -11.234 2.857 6.320 1.00 96.88 179 HIS A N 1
ATOM 1357 C CA . HIS A 1 179 ? -12.108 2.087 7.197 1.00 96.88 179 HIS A CA 1
ATOM 1358 C C . HIS A 1 179 ? -12.967 1.108 6.399 1.00 96.88 179 HIS A C 1
ATOM 1360 O O . HIS A 1 179 ? -13.813 1.537 5.607 1.00 96.88 179 HIS A O 1
ATOM 1366 N N . VAL A 1 180 ? -12.835 -0.185 6.689 1.00 96.19 180 VAL A N 1
ATOM 1367 C CA . VAL A 1 180 ? -13.741 -1.231 6.203 1.00 96.19 180 VAL A CA 1
ATOM 1368 C C . VAL A 1 180 ? -14.474 -1.834 7.404 1.00 96.19 180 VAL A C 1
ATOM 1370 O O . VAL A 1 180 ? -13.817 -2.363 8.300 1.00 96.19 180 VAL A O 1
ATOM 1373 N N . PRO A 1 181 ? -15.818 -1.766 7.458 1.00 95.94 181 PRO A N 1
ATOM 1374 C CA . PRO A 1 181 ? -16.564 -2.271 8.604 1.00 95.94 181 PRO A CA 1
ATOM 1375 C C . PRO A 1 181 ? -16.392 -3.789 8.745 1.00 95.94 181 PRO A C 1
ATOM 1377 O O . PRO A 1 181 ? -16.713 -4.551 7.835 1.00 95.94 181 PRO A O 1
ATOM 1380 N N . SER A 1 182 ? -15.914 -4.226 9.909 1.00 95.94 182 SER A N 1
ATOM 1381 C CA . SER A 1 182 ? -15.805 -5.640 10.280 1.00 95.94 182 SER A CA 1
ATOM 1382 C C . SER A 1 182 ? -17.112 -6.168 10.876 1.00 95.94 182 SER A C 1
ATOM 1384 O O . SER A 1 182 ? -17.838 -5.429 11.545 1.00 95.94 182 SER A O 1
ATOM 1386 N N . ALA A 1 183 ? -17.408 -7.456 10.664 1.00 95.50 183 ALA A N 1
ATOM 1387 C CA . ALA A 1 183 ? -18.582 -8.103 11.256 1.00 95.50 183 ALA A CA 1
ATOM 1388 C C . ALA A 1 183 ? -18.410 -8.329 12.768 1.00 95.50 183 ALA A C 1
ATOM 1390 O O . ALA A 1 183 ? -19.376 -8.265 13.528 1.00 95.50 183 ALA A O 1
ATOM 1391 N N . GLN A 1 184 ? -17.173 -8.560 13.210 1.00 95.50 184 GLN A N 1
ATOM 1392 C CA . GLN A 1 184 ? -16.811 -8.723 14.614 1.00 95.50 184 GLN A CA 1
ATOM 1393 C C . GLN A 1 184 ? -15.821 -7.645 15.062 1.00 95.50 184 GLN A C 1
ATOM 1395 O O . GLN A 1 184 ? -14.982 -7.198 14.283 1.00 95.50 184 GLN A O 1
ATOM 1400 N N . SER A 1 185 ? -15.915 -7.249 16.335 1.00 95.81 185 SER A N 1
ATOM 1401 C CA . SER A 1 185 ? -14.960 -6.320 16.948 1.00 95.81 185 SER A CA 1
ATOM 1402 C C . SER A 1 185 ? -13.682 -7.050 17.390 1.00 95.81 185 SER A C 1
ATOM 1404 O O . SER A 1 185 ? -13.751 -8.161 17.934 1.00 95.81 185 SER A O 1
ATOM 1406 N N . GLY A 1 186 ? -12.524 -6.419 17.188 1.00 93.25 186 GLY A N 1
ATOM 1407 C CA . GLY A 1 186 ? -11.192 -6.929 17.530 1.00 93.25 186 GLY A CA 1
ATOM 1408 C C . GLY A 1 186 ? -10.665 -8.031 16.604 1.00 93.25 186 GLY A C 1
ATOM 1409 O O . GLY A 1 186 ? -11.346 -8.478 15.687 1.00 93.25 186 GLY A O 1
ATOM 1410 N N . ILE A 1 187 ? -9.442 -8.496 16.872 1.00 93.25 187 ILE A N 1
ATOM 1411 C CA . ILE A 1 187 ? -8.730 -9.486 16.044 1.00 93.25 187 ILE A CA 1
ATOM 1412 C C . ILE A 1 187 ? -8.758 -10.900 16.648 1.00 93.25 187 ILE A C 1
ATOM 1414 O O . ILE A 1 187 ? -9.073 -11.099 17.826 1.00 93.25 187 ILE A O 1
ATOM 1418 N N . GLY A 1 188 ? -8.417 -11.897 15.833 1.00 92.19 188 GLY A N 1
ATOM 1419 C CA . GLY A 1 188 ? -8.271 -13.293 16.246 1.00 92.19 188 GLY A CA 1
ATOM 1420 C C . GLY A 1 188 ? -7.072 -13.570 17.160 1.00 92.19 188 GLY A C 1
ATOM 1421 O O . GLY A 1 188 ? -6.099 -12.815 17.182 1.00 92.19 188 GLY A O 1
ATOM 1422 N N . VAL A 1 189 ? -7.120 -14.680 17.900 1.00 91.44 189 VAL A N 1
ATOM 1423 C CA . VAL A 1 189 ? -6.035 -15.159 18.781 1.00 91.44 189 VAL A CA 1
ATOM 1424 C C . VAL A 1 189 ? -5.943 -16.685 18.735 1.00 91.44 189 VAL A C 1
ATOM 1426 O O . VAL A 1 189 ? -6.928 -17.350 18.422 1.00 91.44 189 VAL A O 1
ATOM 1429 N N . GLY A 1 190 ? -4.779 -17.249 19.066 1.00 88.94 190 GLY A N 1
ATOM 1430 C CA . GLY A 1 190 ? -4.576 -18.703 19.073 1.00 88.94 190 GLY A CA 1
ATOM 1431 C C . GLY A 1 190 ? -4.618 -19.329 17.675 1.00 88.94 190 GLY A C 1
ATOM 1432 O O . GLY A 1 190 ? -5.166 -20.416 17.509 1.00 88.94 190 GLY A O 1
ATOM 1433 N N . GLY A 1 191 ? -4.151 -18.598 16.660 1.00 87.69 191 GLY A N 1
ATOM 1434 C CA . GLY A 1 191 ? -4.164 -19.043 15.264 1.00 87.69 191 GLY A CA 1
ATOM 1435 C C . GLY A 1 191 ? -5.547 -18.987 14.610 1.00 87.69 191 GLY A C 1
ATOM 1436 O O . GLY A 1 191 ? -5.696 -19.394 13.462 1.00 87.69 191 GLY A O 1
ATOM 1437 N N . GLN A 1 192 ? -6.563 -18.489 15.323 1.00 90.69 192 GLN A N 1
ATOM 1438 C CA . GLN A 1 192 ? -7.944 -18.445 14.851 1.00 90.69 192 GLN A CA 1
ATOM 1439 C C . GLN A 1 192 ? -8.355 -17.006 14.517 1.00 90.69 192 GLN A C 1
ATOM 1441 O O . GLN A 1 192 ? -8.579 -16.214 15.441 1.00 90.69 192 GLN A O 1
ATOM 1446 N N . PRO A 1 193 ? -8.450 -16.633 13.227 1.00 91.38 193 PRO A N 1
ATOM 1447 C CA . PRO A 1 193 ? -8.959 -15.328 12.823 1.00 91.38 193 PRO A CA 1
ATOM 1448 C C . PRO A 1 193 ? -10.440 -15.168 13.174 1.00 91.38 193 PRO A C 1
ATOM 1450 O O . PRO A 1 193 ? -11.220 -16.118 13.126 1.00 91.38 193 PRO A O 1
ATOM 1453 N N . ARG A 1 194 ? -10.824 -13.935 13.516 1.00 93.19 194 ARG A N 1
ATOM 1454 C CA . ARG A 1 194 ? -12.232 -13.530 13.626 1.00 93.19 194 ARG A CA 1
ATOM 1455 C C . ARG A 1 194 ? -12.794 -13.201 12.244 1.00 93.19 194 ARG A C 1
ATOM 1457 O O . ARG A 1 194 ? -12.041 -13.007 11.288 1.00 93.19 194 ARG A O 1
ATOM 1464 N N . ASP A 1 195 ? -14.116 -13.104 12.147 1.00 94.06 195 ASP A N 1
ATOM 1465 C CA . ASP A 1 195 ? -14.779 -12.610 10.942 1.00 94.06 195 ASP A CA 1
ATOM 1466 C C . ASP A 1 195 ? -14.673 -11.080 10.858 1.00 94.06 195 ASP A C 1
ATOM 1468 O O . ASP A 1 195 ? -15.553 -10.317 11.268 1.00 94.06 195 ASP A O 1
ATOM 1472 N N . THR A 1 196 ? -13.515 -10.635 10.384 1.00 95.12 196 THR A N 1
ATOM 1473 C CA . THR A 1 196 ? -13.152 -9.228 10.223 1.00 95.12 196 THR A CA 1
ATOM 1474 C C . THR A 1 196 ? -12.801 -8.924 8.768 1.00 95.12 196 THR A C 1
ATOM 1476 O O . THR A 1 196 ? -12.631 -9.835 7.944 1.00 95.12 196 THR A O 1
ATOM 1479 N N . ALA A 1 197 ? -12.715 -7.638 8.426 1.00 94.31 197 ALA A N 1
ATOM 1480 C CA . ALA A 1 197 ? -12.474 -7.173 7.062 1.00 94.31 197 ALA A CA 1
ATOM 1481 C C . ALA A 1 197 ? -11.196 -7.775 6.452 1.00 94.31 197 ALA A C 1
ATOM 1483 O O . ALA A 1 197 ? -11.220 -8.272 5.323 1.00 94.31 197 ALA A O 1
ATOM 1484 N N . PHE A 1 198 ? -10.111 -7.809 7.227 1.00 94.62 198 PHE A N 1
ATOM 1485 C CA . PHE A 1 198 ? -8.790 -8.275 6.794 1.00 94.62 198 PHE A CA 1
ATOM 1486 C C . PHE A 1 198 ? -8.351 -9.587 7.458 1.00 94.62 198 PHE A C 1
ATOM 1488 O O . PHE A 1 198 ? -7.288 -10.125 7.128 1.00 94.62 198 PHE A O 1
ATOM 1495 N N . GLY A 1 199 ? -9.176 -10.140 8.351 1.00 94.19 199 GLY A N 1
ATOM 1496 C CA . GLY A 1 199 ? -8.935 -11.418 9.013 1.00 94.19 199 GLY A CA 1
ATOM 1497 C C . GLY A 1 199 ? -7.632 -11.434 9.809 1.00 94.19 199 GLY A C 1
ATOM 1498 O O . GLY A 1 199 ? -6.868 -12.397 9.688 1.00 94.19 199 GLY A O 1
ATOM 1499 N N . LEU A 1 200 ? -7.351 -10.353 10.544 1.00 94.06 200 LEU A N 1
ATOM 1500 C CA . LEU A 1 200 ? -6.186 -10.232 11.405 1.00 94.06 200 LEU A CA 1
ATOM 1501 C C . LEU A 1 200 ? -6.272 -11.201 12.585 1.00 94.06 200 LEU A C 1
ATOM 1503 O O . LEU A 1 200 ? -7.325 -11.378 13.208 1.00 94.06 200 LEU A O 1
ATOM 1507 N N . TYR A 1 201 ? -5.143 -11.824 12.914 1.00 92.81 201 TYR A N 1
ATOM 1508 C CA . TYR A 1 201 ? -5.040 -12.743 14.040 1.00 92.81 201 TYR A CA 1
ATOM 1509 C C . TYR A 1 201 ? -3.629 -12.820 14.622 1.00 92.81 201 TYR A C 1
ATOM 1511 O O . TYR A 1 201 ? -2.637 -12.490 13.971 1.00 92.81 201 TYR A O 1
ATOM 1519 N N . ARG A 1 202 ? -3.549 -13.295 15.865 1.00 91.00 202 ARG A N 1
ATOM 1520 C CA . ARG A 1 202 ? -2.305 -13.691 16.532 1.00 91.00 202 ARG A CA 1
ATOM 1521 C C . ARG A 1 202 ? -2.227 -15.208 16.620 1.00 91.00 202 ARG A C 1
ATOM 1523 O O . ARG A 1 202 ? -3.222 -15.850 16.955 1.00 91.00 202 ARG A O 1
ATOM 1530 N N . ASP A 1 203 ? -1.055 -15.772 16.352 1.00 85.56 203 ASP A N 1
ATOM 1531 C CA . ASP A 1 203 ? -0.847 -17.225 16.385 1.00 85.56 203 ASP A CA 1
ATOM 1532 C C . ASP A 1 203 ? -0.850 -17.780 17.822 1.00 85.56 203 ASP A C 1
ATOM 1534 O O . ASP A 1 203 ? -1.497 -18.779 18.119 1.00 85.56 203 ASP A O 1
ATOM 1538 N N . GLY A 1 204 ? -0.224 -17.060 18.757 1.00 80.69 204 GLY A N 1
ATOM 1539 C CA . GLY A 1 204 ? -0.155 -17.437 20.171 1.00 80.69 204 GLY A CA 1
ATOM 1540 C C . GLY A 1 204 ? -0.695 -16.373 21.126 1.00 80.69 204 GLY A C 1
ATOM 1541 O O . GLY A 1 204 ? -1.331 -15.395 20.730 1.00 80.69 204 GLY A O 1
ATOM 1542 N N . THR A 1 205 ? -0.405 -16.559 22.414 1.00 70.44 205 THR A N 1
ATOM 1543 C CA . THR A 1 205 ? -0.629 -15.549 23.465 1.00 70.44 205 THR A CA 1
ATOM 1544 C C . THR A 1 205 ? 0.428 -14.443 23.450 1.00 70.44 205 THR A C 1
ATOM 1546 O O . THR A 1 205 ? 0.251 -13.406 24.088 1.00 70.44 205 THR A O 1
ATOM 1549 N N . GLU A 1 206 ? 1.526 -14.645 22.720 1.00 69.12 206 GLU A N 1
ATOM 1550 C CA . GLU A 1 206 ? 2.602 -13.672 22.594 1.00 69.12 206 GLU A CA 1
ATOM 1551 C C . GLU A 1 206 ? 2.206 -12.502 21.682 1.00 69.12 206 GLU A C 1
ATOM 1553 O O . GLU A 1 206 ? 1.660 -12.677 20.595 1.00 69.12 206 GLU A O 1
ATOM 1558 N N . LEU A 1 207 ? 2.542 -11.280 22.098 1.00 76.19 207 LEU A N 1
ATOM 1559 C CA . LEU A 1 207 ? 2.186 -10.039 21.397 1.00 76.19 207 LEU A CA 1
ATOM 1560 C C . LEU A 1 207 ? 3.164 -9.667 20.261 1.00 76.19 207 LEU A C 1
ATOM 1562 O O . LEU A 1 207 ? 3.296 -8.493 19.932 1.00 76.19 207 LEU A O 1
ATOM 1566 N N . ARG A 1 208 ? 3.891 -10.637 19.687 1.00 79.12 208 ARG A N 1
ATOM 1567 C CA . ARG A 1 208 ? 5.033 -10.370 18.784 1.00 79.12 208 ARG A CA 1
ATOM 1568 C C . ARG A 1 208 ? 4.687 -10.289 17.295 1.00 79.12 208 ARG A C 1
ATOM 1570 O O . ARG A 1 208 ? 5.533 -9.862 16.518 1.00 79.12 208 ARG A O 1
ATOM 1577 N N . GLY A 1 209 ? 3.477 -10.671 16.891 1.00 84.88 209 GLY A N 1
ATOM 1578 C CA . GLY A 1 209 ? 3.075 -10.651 15.485 1.00 84.88 209 GLY A CA 1
ATOM 1579 C C . GLY A 1 209 ? 1.564 -10.612 15.300 1.00 84.88 209 GLY A C 1
ATOM 1580 O O . GLY A 1 209 ? 0.817 -11.211 16.074 1.00 84.88 209 GLY A O 1
ATOM 1581 N N . VAL A 1 210 ? 1.132 -9.897 14.265 1.00 90.25 210 VAL A N 1
ATOM 1582 C CA . VAL A 1 210 ? -0.248 -9.882 13.776 1.00 90.25 210 VAL A CA 1
ATOM 1583 C C . VAL A 1 210 ? -0.204 -10.278 12.305 1.00 90.25 210 VAL A C 1
ATOM 1585 O O . VAL A 1 210 ? 0.557 -9.709 11.525 1.00 90.25 210 VAL A O 1
ATOM 1588 N N . TYR A 1 211 ? -0.989 -11.284 11.945 1.00 90.38 211 TYR A N 1
ATOM 1589 C CA . TYR A 1 211 ? -1.014 -11.884 10.616 1.00 90.38 211 TYR A CA 1
ATOM 1590 C C . TYR A 1 211 ? -2.362 -11.630 9.961 1.00 90.38 211 TYR A C 1
ATOM 1592 O O . TYR A 1 211 ? -3.371 -11.560 10.653 1.00 90.38 211 TYR A O 1
ATOM 1600 N N . THR A 1 212 ? -2.391 -11.533 8.633 1.00 91.69 212 THR A N 1
ATOM 1601 C CA . THR A 1 212 ? -3.624 -11.393 7.848 1.00 91.69 212 THR A CA 1
ATOM 1602 C C . THR A 1 212 ? -3.913 -12.672 7.076 1.00 91.69 212 THR A C 1
ATOM 1604 O O . THR A 1 212 ? -3.020 -13.258 6.465 1.00 91.69 212 THR A O 1
ATOM 1607 N N . THR A 1 213 ? -5.178 -13.084 7.063 1.00 90.56 213 THR A N 1
ATOM 1608 C CA . THR A 1 213 ? -5.664 -14.159 6.182 1.00 90.56 213 THR A CA 1
ATOM 1609 C C . THR A 1 213 ? -6.211 -13.644 4.849 1.00 90.56 213 THR A C 1
ATOM 1611 O O . THR A 1 213 ? -6.476 -14.442 3.951 1.00 90.56 213 THR A O 1
ATOM 1614 N N . LYS A 1 214 ? -6.365 -12.321 4.689 1.00 90.12 214 LYS A N 1
ATOM 1615 C CA . LYS A 1 214 ? -6.971 -11.679 3.511 1.00 90.12 214 LYS A CA 1
ATOM 1616 C C . LYS A 1 214 ? -6.068 -10.572 2.916 1.00 90.12 214 LYS A C 1
ATOM 1618 O O . LYS A 1 214 ? -6.535 -9.447 2.722 1.00 90.12 214 LYS A O 1
ATOM 1623 N N . PRO A 1 215 ? -4.790 -10.853 2.582 1.00 87.44 215 PRO A N 1
ATOM 1624 C CA . PRO A 1 215 ? -3.867 -9.836 2.065 1.00 87.44 215 PRO A CA 1
ATOM 1625 C C . PRO A 1 215 ? -4.319 -9.226 0.729 1.00 87.44 215 PRO A C 1
ATOM 1627 O O . PRO A 1 215 ? -4.058 -8.052 0.471 1.00 87.44 215 PRO A O 1
ATOM 1630 N N . ASP A 1 216 ? -5.023 -9.988 -0.111 1.00 84.94 216 ASP A N 1
ATOM 1631 C CA . ASP A 1 216 ? -5.523 -9.491 -1.399 1.00 84.94 216 ASP A CA 1
ATOM 1632 C C . ASP A 1 216 ? -6.653 -8.467 -1.214 1.00 84.94 216 ASP A C 1
ATOM 1634 O O . ASP A 1 216 ? -6.695 -7.459 -1.918 1.00 84.94 216 ASP A O 1
ATOM 1638 N N . VAL A 1 217 ? -7.504 -8.655 -0.195 1.00 89.25 217 VAL A N 1
ATOM 1639 C CA . VAL A 1 217 ? -8.525 -7.665 0.189 1.00 89.25 217 VAL A CA 1
ATOM 1640 C C . VAL A 1 217 ? -7.848 -6.371 0.636 1.00 89.25 217 VAL A C 1
ATOM 1642 O O . VAL A 1 217 ? -8.219 -5.304 0.156 1.00 89.25 217 VAL A O 1
ATOM 1645 N N . ALA A 1 218 ? -6.811 -6.451 1.476 1.00 91.06 218 ALA A N 1
ATOM 1646 C CA . ALA A 1 218 ? -6.066 -5.273 1.928 1.00 91.06 218 ALA A CA 1
ATOM 1647 C C . ALA A 1 218 ? -5.449 -4.489 0.758 1.00 91.06 218 ALA A C 1
ATOM 1649 O O . ALA A 1 218 ? -5.563 -3.266 0.701 1.00 91.06 218 ALA A O 1
ATOM 1650 N N . ARG A 1 219 ? -4.860 -5.183 -0.225 1.00 89.00 219 ARG A N 1
ATOM 1651 C CA . ARG A 1 219 ? -4.344 -4.530 -1.440 1.00 89.00 219 ARG A CA 1
ATOM 1652 C C . ARG A 1 219 ? -5.450 -3.877 -2.264 1.00 89.00 219 ARG A C 1
ATOM 1654 O O . ARG A 1 219 ? -5.281 -2.741 -2.693 1.00 89.00 219 ARG A O 1
ATOM 1661 N N . SER A 1 220 ? -6.582 -4.561 -2.443 1.00 88.56 220 SER A N 1
ATOM 1662 C CA . SER A 1 220 ? -7.726 -4.016 -3.187 1.00 88.56 220 SER A CA 1
ATOM 1663 C C . SER A 1 220 ? -8.314 -2.767 -2.525 1.00 88.56 220 SER A C 1
ATOM 1665 O O . SER A 1 220 ? -8.701 -1.829 -3.212 1.00 88.56 220 SER A O 1
ATOM 1667 N N . VAL A 1 221 ? -8.345 -2.726 -1.188 1.00 92.69 221 VAL A N 1
ATOM 1668 C CA . VAL A 1 221 ? -8.824 -1.573 -0.419 1.00 92.69 221 VAL A CA 1
ATOM 1669 C C . VAL A 1 221 ? -7.843 -0.418 -0.528 1.00 92.69 221 VAL A C 1
ATOM 1671 O O . VAL A 1 221 ? -8.255 0.709 -0.775 1.00 92.69 221 VAL A O 1
ATOM 1674 N N . CYS A 1 222 ? -6.547 -0.693 -0.410 1.00 92.62 222 CYS A N 1
ATOM 1675 C CA . CYS A 1 222 ? -5.534 0.340 -0.561 1.00 92.62 222 CYS A CA 1
ATOM 1676 C C . CYS A 1 222 ? -5.555 0.961 -1.968 1.00 92.62 222 CYS A C 1
ATOM 1678 O O . CYS A 1 222 ? -5.475 2.175 -2.088 1.00 92.62 222 CYS A O 1
ATOM 1680 N N . ALA A 1 223 ? -5.794 0.179 -3.026 1.00 89.56 223 ALA A N 1
ATOM 1681 C CA . ALA A 1 223 ? -5.935 0.709 -4.385 1.00 89.56 223 ALA A CA 1
ATOM 1682 C C . ALA A 1 223 ? -7.111 1.700 -4.560 1.00 89.56 223 ALA A C 1
ATOM 1684 O O . ALA A 1 223 ? -7.098 2.501 -5.495 1.00 89.56 223 ALA A O 1
ATOM 1685 N N . GLN A 1 224 ? -8.108 1.694 -3.663 1.00 91.19 224 GLN A N 1
ATOM 1686 C CA . GLN A 1 224 ? -9.228 2.645 -3.697 1.00 91.19 224 GLN A CA 1
ATOM 1687 C C . GLN A 1 224 ? -8.822 4.076 -3.298 1.00 91.19 224 GLN A C 1
ATOM 1689 O O . GLN A 1 224 ? -9.598 4.999 -3.543 1.00 91.19 224 GLN A O 1
ATOM 1694 N N . THR A 1 225 ? -7.640 4.299 -2.704 1.00 91.19 225 THR A N 1
ATOM 1695 C CA . THR A 1 225 ? -7.169 5.657 -2.358 1.00 91.19 225 THR A CA 1
ATOM 1696 C C . THR A 1 225 ? -6.862 6.504 -3.593 1.00 91.19 225 THR A C 1
ATOM 1698 O O . THR A 1 225 ? -6.949 7.730 -3.534 1.00 91.19 225 THR A O 1
ATOM 1701 N N . GLY A 1 226 ? -6.559 5.858 -4.722 1.00 87.69 226 GLY A N 1
ATOM 1702 C CA . GLY A 1 226 ? -6.284 6.499 -6.002 1.00 87.69 226 GLY A CA 1
ATOM 1703 C C . GLY A 1 226 ? -4.887 6.187 -6.552 1.00 87.69 226 GLY A C 1
ATOM 1704 O O . GLY A 1 226 ? -4.082 5.505 -5.913 1.00 87.69 226 GLY A O 1
ATOM 1705 N N . PRO A 1 227 ? -4.583 6.669 -7.769 1.00 83.50 227 PRO A N 1
ATOM 1706 C CA . PRO A 1 227 ? -3.291 6.438 -8.404 1.00 83.50 227 PRO A CA 1
ATOM 1707 C C . PRO A 1 227 ? -2.156 7.069 -7.586 1.00 83.50 227 PRO A C 1
ATOM 1709 O O . PRO A 1 227 ? -2.259 8.222 -7.171 1.00 83.50 227 PRO A O 1
ATOM 1712 N N . ASN A 1 228 ? -1.065 6.320 -7.395 1.00 83.62 228 ASN A N 1
ATOM 1713 C CA . ASN A 1 228 ? 0.123 6.716 -6.619 1.00 83.62 228 ASN A CA 1
ATOM 1714 C C . ASN A 1 228 ? -0.133 7.009 -5.125 1.00 83.62 228 ASN A C 1
ATOM 1716 O O . ASN A 1 228 ? 0.750 7.524 -4.460 1.00 83.62 228 ASN A O 1
ATOM 1720 N N . ALA A 1 229 ? -1.315 6.682 -4.587 1.00 89.31 229 ALA A N 1
ATOM 1721 C CA . ALA A 1 229 ? -1.698 6.988 -3.202 1.00 89.31 229 ALA A CA 1
ATOM 1722 C C . ALA A 1 229 ? -1.684 5.756 -2.270 1.00 89.31 229 ALA A C 1
ATOM 1724 O O . ALA A 1 229 ? -2.319 5.755 -1.215 1.00 89.31 229 ALA A O 1
ATOM 1725 N N . CYS A 1 230 ? -1.020 4.674 -2.682 1.00 90.06 230 CYS A N 1
ATOM 1726 C CA . CYS A 1 230 ? -0.993 3.378 -1.997 1.00 90.06 230 CYS A CA 1
ATOM 1727 C C . CYS A 1 230 ? 0.435 2.797 -2.004 1.00 90.06 230 CYS A C 1
ATOM 1729 O O . CYS A 1 230 ? 0.666 1.660 -2.414 1.00 90.06 230 CYS A O 1
ATOM 1731 N N . ASP A 1 231 ? 1.420 3.592 -1.579 1.00 88.75 231 ASP A N 1
ATOM 1732 C CA . ASP A 1 231 ? 2.813 3.131 -1.545 1.00 88.75 231 ASP A CA 1
ATOM 1733 C C . ASP A 1 231 ? 3.031 2.143 -0.389 1.00 88.75 231 ASP A C 1
ATOM 1735 O O . ASP A 1 231 ? 3.632 1.080 -0.562 1.00 88.75 231 ASP A O 1
ATOM 1739 N N . PHE A 1 232 ? 2.502 2.474 0.796 1.00 91.88 232 PHE A N 1
ATOM 1740 C CA . PHE A 1 232 ? 2.713 1.705 2.025 1.00 91.88 232 PHE A CA 1
ATOM 1741 C C . PHE A 1 232 ? 1.387 1.315 2.702 1.00 91.88 232 PHE A C 1
ATOM 1743 O O . PHE A 1 232 ? 0.956 1.976 3.655 1.00 91.88 232 PHE A O 1
ATOM 1750 N N . PRO A 1 233 ? 0.730 0.225 2.250 1.00 92.81 233 PRO A N 1
ATOM 1751 C CA . PRO A 1 233 ? -0.425 -0.338 2.944 1.00 92.81 233 PRO A CA 1
ATOM 1752 C C . PRO A 1 233 ? -0.021 -0.894 4.314 1.00 92.81 233 PRO A C 1
ATOM 1754 O O . PRO A 1 233 ? 0.787 -1.818 4.406 1.00 92.81 233 PRO A O 1
ATOM 1757 N N . SER A 1 234 ? -0.626 -0.364 5.373 1.00 94.12 234 SER A N 1
ATOM 1758 C CA . SER A 1 234 ? -0.386 -0.762 6.762 1.00 94.12 234 SER A CA 1
ATOM 1759 C C . SER A 1 234 ? -1.678 -1.268 7.394 1.00 94.12 234 SER A C 1
ATOM 1761 O O . SER A 1 234 ? -2.630 -0.508 7.563 1.00 94.12 234 SER A O 1
ATOM 1763 N N . LEU A 1 235 ? -1.710 -2.555 7.746 1.00 93.12 235 LEU A N 1
ATOM 1764 C CA . LEU A 1 235 ? -2.796 -3.138 8.534 1.00 93.12 235 LEU A CA 1
ATOM 1765 C C . LEU A 1 235 ? -2.514 -2.933 10.020 1.00 93.12 235 LEU A C 1
ATOM 1767 O O . LEU A 1 235 ? -1.403 -3.233 10.468 1.00 93.12 235 LEU A O 1
ATOM 1771 N N . ILE A 1 236 ? -3.509 -2.446 10.759 1.00 88.12 236 ILE A N 1
ATOM 1772 C CA . ILE A 1 236 ? -3.413 -2.220 12.206 1.00 88.12 236 ILE A CA 1
ATOM 1773 C C . ILE A 1 236 ? -4.588 -2.818 12.978 1.00 88.12 236 ILE A C 1
ATOM 1775 O O . ILE A 1 236 ? -5.696 -2.929 12.402 1.00 88.12 236 ILE A O 1
#

Organism: NCBI:txid120398

pLDDT: mean 84.5, std 16.42, range [30.42, 97.62]

Secondary structure (DSSP, 8-state):
----------------PPEEEEEEEEETTT--EEEEEEEEEESPPTT--STT-EEEEEEE-----SHHHHHTTPPTTSEEEEEEEESSHHHHHHHHHHH-TT-EE------------EEEEEE--S-GGGSEEEEEEESS--GGGHHHHHHHHHHHHHHHHSSTTTGGGGGGEEEEEEE---SSSS-BBTTB--S-SS-EE-SSSSTT--EES-HHHHHHHHGGG-TT--SEEEE-